Protein AF-A0A2D9CH59-F1 (afdb_monomer)

Solvent-accessible surface area (backbone atoms only — not comparable to full-atom values): 10470 Å² total; per-residue (Å²): 133,82,83,76,74,64,93,75,70,85,48,74,64,60,55,49,52,51,52,51,52,50,53,50,48,52,21,38,18,47,16,37,57,56,47,51,75,48,28,40,77,36,18,79,61,47,77,46,70,44,41,56,51,12,61,53,45,57,69,58,50,49,72,80,42,85,90,58,78,58,64,67,45,49,52,50,51,55,50,43,54,56,39,48,52,51,47,50,52,48,22,53,53,38,55,76,71,64,58,91,62,59,50,67,34,86,35,49,59,55,60,47,78,76,44,71,91,54,58,68,66,55,42,52,40,47,51,48,18,51,50,36,27,50,51,10,61,70,31,32,92,80,28,54,63,44,8,52,50,32,30,54,18,13,55,19,32,27,54,45,34,51,51,52,48,52,53,51,52,51,51,53,50,54,54,50,52,52,51,52,53,54,50,52,54,55,50,56,52,51,64,60,71,81,106

Structure (mmCIF, N/CA/C/O backbone):
data_AF-A0A2D9CH59-F1
#
_entry.id   AF-A0A2D9CH59-F1
#
loop_
_atom_site.group_PDB
_atom_site.id
_atom_site.type_symbol
_atom_site.label_atom_id
_atom_site.label_alt_id
_atom_site.label_comp_id
_atom_site.label_asym_id
_atom_site.label_entity_id
_atom_site.label_seq_id
_atom_site.pdbx_PDB_ins_code
_atom_site.Cartn_x
_atom_site.Cartn_y
_atom_site.Cartn_z
_atom_site.occupancy
_atom_site.B_iso_or_equiv
_atom_site.auth_seq_id
_atom_site.auth_comp_id
_atom_site.auth_asym_id
_atom_site.auth_atom_id
_atom_site.pdbx_PDB_model_num
ATOM 1 N N . MET A 1 1 ? 19.643 -27.732 43.940 1.00 51.47 1 MET A N 1
ATOM 2 C CA . MET A 1 1 ? 19.988 -27.313 42.566 1.00 51.47 1 MET A CA 1
ATOM 3 C C . MET A 1 1 ? 18.908 -26.343 42.125 1.00 51.47 1 MET A C 1
ATOM 5 O O . MET A 1 1 ? 17.747 -26.719 42.180 1.00 51.47 1 MET A O 1
ATOM 9 N N . ARG A 1 2 ? 19.253 -25.077 41.859 1.00 45.81 2 ARG A N 1
ATOM 10 C CA . ARG A 1 2 ? 18.290 -24.083 41.365 1.00 45.81 2 ARG A CA 1
ATOM 11 C C . ARG A 1 2 ? 18.038 -24.400 39.898 1.00 45.81 2 ARG A C 1
ATOM 13 O O . ARG A 1 2 ? 18.988 -24.415 39.124 1.00 45.81 2 ARG A O 1
ATOM 20 N N . GLU A 1 3 ? 16.792 -24.702 39.571 1.00 50.59 3 GLU A N 1
ATOM 21 C CA . GLU A 1 3 ? 16.311 -24.819 38.201 1.00 50.59 3 GLU A CA 1
ATOM 22 C C . GLU A 1 3 ? 16.567 -23.469 37.524 1.00 50.59 3 GLU A C 1
ATOM 24 O O . GLU A 1 3 ? 16.004 -22.439 37.896 1.00 50.59 3 GLU A O 1
ATOM 29 N N . GLN A 1 4 ? 17.554 -23.447 36.636 1.00 50.31 4 GLN A N 1
ATOM 30 C CA . GLN A 1 4 ? 17.915 -22.273 35.866 1.00 50.31 4 GLN A CA 1
ATOM 31 C C . GLN A 1 4 ? 16.838 -22.166 34.786 1.00 50.31 4 GLN A C 1
ATOM 33 O O . GLN A 1 4 ? 16.906 -22.859 33.777 1.00 50.31 4 GLN A O 1
ATOM 38 N N . SER A 1 5 ? 15.780 -21.396 35.052 1.00 56.88 5 SER A N 1
ATOM 39 C CA . SER A 1 5 ? 14.759 -21.097 34.052 1.00 56.88 5 SER A CA 1
ATOM 40 C C . SER A 1 5 ? 15.456 -20.398 32.893 1.00 56.88 5 SER A C 1
ATOM 42 O O . SER A 1 5 ? 15.928 -19.269 33.056 1.00 56.88 5 SER A O 1
ATOM 44 N N . ASP A 1 6 ? 15.581 -21.092 31.766 1.00 57.91 6 ASP A N 1
ATOM 45 C CA . ASP A 1 6 ? 16.173 -20.541 30.556 1.00 57.91 6 ASP A CA 1
ATOM 46 C C . ASP A 1 6 ? 15.453 -19.221 30.226 1.00 57.91 6 ASP A C 1
ATOM 48 O O . ASP A 1 6 ? 14.236 -19.224 30.022 1.00 57.91 6 ASP A O 1
ATOM 52 N N . PRO A 1 7 ? 16.150 -18.070 30.199 1.00 60.22 7 PRO A N 1
ATOM 53 C CA . PRO A 1 7 ? 15.517 -16.765 29.997 1.00 60.22 7 PRO A CA 1
ATOM 54 C C . PRO A 1 7 ? 14.948 -16.583 28.577 1.00 60.22 7 PRO A C 1
ATOM 56 O O . PRO A 1 7 ? 14.305 -15.574 28.304 1.00 60.22 7 PRO A O 1
ATOM 59 N N . ASN A 1 8 ? 15.153 -17.568 27.696 1.00 60.91 8 ASN A N 1
ATOM 60 C CA . ASN A 1 8 ? 14.624 -17.655 26.337 1.00 60.91 8 ASN A CA 1
ATOM 61 C C . ASN A 1 8 ? 13.642 -18.830 26.209 1.00 60.91 8 ASN A C 1
ATOM 63 O O . ASN A 1 8 ? 13.808 -19.691 25.343 1.00 60.91 8 ASN A O 1
ATOM 67 N N . GLY A 1 9 ? 12.642 -18.905 27.089 1.00 63.03 9 GLY A N 1
ATOM 68 C CA . GLY A 1 9 ? 11.548 -19.860 26.934 1.00 63.03 9 GLY A CA 1
ATOM 69 C C . GLY A 1 9 ? 10.850 -19.629 25.595 1.00 63.03 9 GLY A C 1
ATOM 70 O O . GLY A 1 9 ? 10.097 -18.673 25.451 1.00 63.03 9 GLY A O 1
ATOM 71 N N . TRP A 1 10 ? 11.130 -20.482 24.608 1.00 63.34 10 TRP A N 1
ATOM 72 C CA . TRP A 1 10 ? 10.478 -20.464 23.302 1.00 63.34 10 TRP A CA 1
ATOM 73 C C . TRP A 1 10 ? 8.962 -20.556 23.494 1.00 63.34 10 TRP A C 1
ATOM 75 O O . TRP A 1 10 ? 8.447 -21.610 23.872 1.00 63.34 10 TRP A O 1
ATOM 85 N N . THR A 1 11 ? 8.237 -19.469 23.223 1.00 81.25 11 THR A N 1
ATOM 86 C CA . THR A 1 11 ? 6.781 -19.521 23.104 1.00 81.25 11 THR A CA 1
ATOM 87 C C . THR A 1 11 ? 6.422 -19.504 21.613 1.00 81.25 11 THR A C 1
ATOM 89 O O . THR A 1 11 ? 6.682 -18.518 20.922 1.00 81.25 11 THR A O 1
ATOM 92 N N . PRO A 1 12 ? 5.800 -20.570 21.069 1.00 83.69 12 PRO A N 1
ATOM 93 C CA . PRO A 1 12 ? 5.440 -20.639 19.646 1.00 83.69 12 PRO A CA 1
ATOM 94 C C . PRO A 1 12 ? 4.586 -19.457 19.151 1.00 83.69 12 PRO A C 1
ATOM 96 O O . PRO A 1 12 ? 4.548 -19.159 17.959 1.00 83.69 12 PRO A O 1
ATOM 99 N N . ILE A 1 13 ? 3.893 -18.779 20.071 1.00 86.19 13 ILE A N 1
ATOM 100 C CA . ILE A 1 13 ? 3.050 -17.615 19.795 1.00 86.19 13 ILE A CA 1
ATOM 101 C C . ILE A 1 13 ? 3.899 -16.378 19.470 1.00 86.19 13 ILE A C 1
ATOM 103 O O . ILE A 1 13 ? 3.587 -15.674 18.509 1.00 86.19 13 ILE A O 1
ATOM 107 N N . GLU A 1 14 ? 4.966 -16.108 20.227 1.00 87.44 14 GLU A N 1
ATOM 108 C CA . GLU A 1 14 ? 5.838 -14.949 19.989 1.00 87.44 14 GLU A CA 1
ATOM 109 C C . GLU A 1 14 ? 6.583 -15.076 18.656 1.00 87.44 14 GLU A C 1
ATOM 111 O O . GLU A 1 14 ? 6.631 -14.122 17.874 1.00 87.44 14 GLU A O 1
ATOM 116 N N . ASP A 1 15 ? 7.080 -16.274 18.343 1.00 86.38 15 ASP A N 1
ATOM 117 C CA . ASP A 1 15 ? 7.751 -16.544 17.070 1.00 86.38 15 ASP A CA 1
ATOM 118 C C . ASP A 1 15 ? 6.800 -16.387 15.880 1.00 86.38 15 ASP A C 1
ATOM 120 O O . ASP A 1 15 ? 7.155 -15.759 14.876 1.00 86.38 15 ASP A O 1
ATOM 124 N N . ALA A 1 16 ? 5.560 -16.874 16.001 1.00 86.75 16 ALA A N 1
ATOM 125 C CA . ALA A 1 16 ? 4.537 -16.692 14.976 1.00 86.75 16 ALA A CA 1
ATOM 126 C C . ALA A 1 16 ? 4.206 -15.206 14.753 1.00 86.75 16 ALA A C 1
ATOM 128 O O . ALA A 1 16 ? 4.098 -14.757 13.609 1.00 86.75 16 ALA A O 1
ATOM 129 N N . GLN A 1 17 ? 4.096 -14.414 15.825 1.00 88.75 17 GLN A N 1
ATOM 130 C CA . GLN A 1 17 ? 3.867 -12.968 15.731 1.00 88.75 17 GLN A CA 1
ATOM 131 C C . GLN A 1 17 ? 5.043 -12.241 15.075 1.00 88.75 17 GLN A C 1
ATOM 133 O O . GLN A 1 17 ? 4.840 -11.340 14.252 1.00 88.75 17 GLN A O 1
ATOM 138 N N . LYS A 1 18 ? 6.275 -12.640 15.400 1.00 91.25 18 LYS A N 1
ATOM 139 C CA . LYS A 1 18 ? 7.487 -12.074 14.806 1.00 91.25 18 LYS A CA 1
ATOM 140 C C . LYS A 1 18 ? 7.576 -12.403 13.316 1.00 91.25 18 LYS A C 1
ATOM 142 O O . LYS A 1 18 ? 7.794 -11.496 12.513 1.00 91.25 18 LYS A O 1
ATOM 147 N N . ALA A 1 19 ? 7.329 -13.656 12.934 1.00 89.75 19 ALA A N 1
ATOM 148 C CA . ALA A 1 19 ? 7.288 -14.082 11.537 1.00 89.75 19 ALA A CA 1
ATOM 149 C C . ALA A 1 19 ? 6.198 -13.339 10.749 1.00 89.75 19 ALA A C 1
ATOM 151 O O . ALA A 1 19 ? 6.477 -12.787 9.685 1.00 89.75 19 ALA A O 1
ATOM 152 N N . ALA A 1 20 ? 4.983 -13.235 11.299 1.00 91.62 20 ALA A N 1
ATOM 153 C CA . ALA A 1 20 ? 3.896 -12.476 10.685 1.00 91.62 20 ALA A CA 1
ATOM 154 C C . ALA A 1 20 ? 4.263 -10.994 10.509 1.00 91.62 20 ALA A C 1
ATOM 156 O O . ALA A 1 20 ? 4.034 -10.422 9.446 1.00 91.62 20 ALA A O 1
ATOM 157 N N . SER A 1 21 ? 4.898 -10.381 11.510 1.00 93.19 21 SER A N 1
ATOM 158 C CA . SER A 1 21 ? 5.343 -8.984 11.437 1.00 93.19 21 SER A CA 1
ATOM 159 C C . SER A 1 21 ? 6.385 -8.766 10.336 1.00 93.19 21 SER A C 1
ATOM 161 O O . SER A 1 21 ? 6.307 -7.778 9.606 1.00 93.19 21 SER A O 1
ATOM 163 N N . ILE A 1 22 ? 7.330 -9.700 10.175 1.00 94.38 22 ILE A N 1
ATOM 164 C CA . ILE A 1 22 ? 8.335 -9.658 9.103 1.00 94.38 22 ILE A CA 1
ATOM 165 C C . ILE A 1 22 ? 7.672 -9.826 7.732 1.00 94.38 22 ILE A C 1
ATOM 167 O O . ILE A 1 22 ? 7.978 -9.066 6.815 1.00 94.38 22 ILE A O 1
ATOM 171 N N . LEU A 1 23 ? 6.739 -10.771 7.589 1.00 94.75 23 LEU A N 1
ATOM 172 C CA . LEU A 1 23 ? 6.009 -10.986 6.337 1.00 94.75 23 LEU A CA 1
ATOM 173 C C . LEU A 1 23 ? 5.182 -9.762 5.940 1.00 94.75 23 LEU A C 1
ATOM 175 O O . LEU A 1 23 ? 5.212 -9.353 4.781 1.00 94.75 23 LEU A O 1
ATOM 179 N N . VAL A 1 24 ? 4.487 -9.136 6.894 1.00 95.44 24 VAL A N 1
ATOM 180 C CA . VAL A 1 24 ? 3.726 -7.904 6.644 1.00 95.44 24 VAL A CA 1
ATOM 181 C C . VAL A 1 24 ? 4.654 -6.763 6.255 1.00 95.44 24 VAL A C 1
ATOM 183 O O . VAL A 1 24 ? 4.336 -6.017 5.330 1.00 95.44 24 VAL A O 1
ATOM 186 N N . LEU A 1 25 ? 5.813 -6.640 6.906 1.00 95.62 25 LEU A N 1
ATOM 187 C CA . LEU A 1 25 ? 6.811 -5.643 6.535 1.00 95.62 25 LEU A CA 1
ATOM 188 C C . LEU A 1 25 ? 7.315 -5.872 5.104 1.00 95.62 25 LEU A C 1
ATOM 190 O O . LEU A 1 25 ? 7.328 -4.930 4.316 1.00 95.62 25 LEU A O 1
ATOM 194 N N . ALA A 1 26 ? 7.681 -7.105 4.751 1.00 96.19 26 ALA A N 1
ATOM 195 C CA . ALA A 1 26 ? 8.137 -7.457 3.408 1.00 96.19 26 ALA A CA 1
ATOM 196 C C . ALA A 1 26 ? 7.054 -7.183 2.351 1.00 96.19 26 ALA A C 1
ATOM 198 O O . ALA A 1 26 ? 7.327 -6.550 1.330 1.00 96.19 26 ALA A O 1
ATOM 199 N N . ALA A 1 27 ? 5.807 -7.569 2.628 1.00 97.12 27 ALA A N 1
ATOM 200 C CA . ALA A 1 27 ? 4.677 -7.268 1.758 1.00 97.12 27 ALA A CA 1
ATOM 201 C C . ALA A 1 27 ? 4.468 -5.749 1.614 1.00 97.12 27 ALA A C 1
ATOM 203 O O . ALA A 1 27 ? 4.252 -5.245 0.515 1.00 97.12 27 ALA A O 1
ATOM 204 N N . GLN A 1 28 ? 4.606 -4.983 2.696 1.00 96.25 28 GLN A N 1
ATOM 205 C CA . GLN A 1 28 ? 4.487 -3.527 2.648 1.00 96.25 28 GLN A CA 1
ATOM 206 C C . GLN A 1 28 ? 5.604 -2.876 1.824 1.00 96.25 28 GLN A C 1
ATOM 208 O O . GLN A 1 28 ? 5.336 -1.931 1.083 1.00 96.25 28 GLN A O 1
ATOM 213 N N . VAL A 1 29 ? 6.832 -3.392 1.912 1.00 97.38 29 VAL A N 1
ATOM 214 C CA . VAL A 1 29 ? 7.968 -2.959 1.086 1.00 97.38 29 VAL A CA 1
ATOM 215 C C . VAL A 1 29 ? 7.670 -3.178 -0.397 1.00 97.38 29 VAL A C 1
ATOM 217 O O . VAL A 1 29 ? 7.833 -2.252 -1.188 1.00 97.38 29 VAL A O 1
ATOM 220 N N . MET A 1 30 ? 7.163 -4.355 -0.767 1.00 97.75 30 MET A N 1
ATOM 221 C CA . MET A 1 30 ? 6.835 -4.675 -2.161 1.00 97.75 30 MET A CA 1
ATOM 222 C C . MET A 1 30 ? 5.600 -3.924 -2.677 1.00 97.75 30 MET A C 1
ATOM 224 O O . MET A 1 30 ? 5.532 -3.584 -3.857 1.00 97.75 30 MET A O 1
ATOM 228 N N . ALA A 1 31 ? 4.620 -3.644 -1.817 1.00 97.12 31 ALA A N 1
ATOM 229 C CA . ALA A 1 31 ? 3.394 -2.944 -2.192 1.00 97.12 31 ALA A CA 1
ATOM 230 C C . ALA A 1 31 ? 3.598 -1.428 -2.354 1.00 97.12 31 ALA A C 1
ATOM 232 O O . ALA A 1 31 ? 3.001 -0.815 -3.244 1.00 97.12 31 ALA A O 1
ATOM 233 N N . ALA A 1 32 ? 4.440 -0.815 -1.512 1.00 96.00 32 ALA A N 1
ATOM 234 C CA . ALA A 1 32 ? 4.558 0.639 -1.404 1.00 96.00 32 ALA A CA 1
ATOM 235 C C . ALA A 1 32 ? 4.833 1.357 -2.741 1.00 96.00 32 ALA A C 1
ATOM 237 O O . ALA A 1 32 ? 4.186 2.377 -2.990 1.00 96.00 32 ALA A O 1
ATOM 238 N N . PRO A 1 33 ? 5.708 0.861 -3.640 1.00 96.69 33 PRO A N 1
ATOM 239 C CA . PRO A 1 33 ? 5.939 1.499 -4.934 1.00 96.69 33 PRO A CA 1
ATOM 240 C C . PRO A 1 33 ? 4.682 1.611 -5.792 1.00 96.69 33 PRO A C 1
ATOM 242 O O . PRO A 1 33 ? 4.430 2.654 -6.393 1.00 96.69 33 PRO A O 1
ATOM 245 N N . VAL A 1 34 ? 3.853 0.569 -5.803 1.00 97.12 34 VAL A N 1
ATOM 246 C CA . VAL A 1 34 ? 2.641 0.524 -6.623 1.00 97.12 34 VAL A CA 1
ATOM 247 C C . VAL A 1 34 ? 1.509 1.352 -6.008 1.00 97.12 34 VAL A C 1
ATOM 249 O O . VAL A 1 34 ? 0.746 1.997 -6.732 1.00 97.12 34 VAL A O 1
ATOM 252 N N . GLU A 1 35 ? 1.432 1.435 -4.677 1.00 96.00 35 GLU A N 1
ATOM 253 C CA . GLU A 1 35 ? 0.427 2.257 -3.989 1.00 96.00 35 GLU A CA 1
ATOM 254 C C . GLU A 1 35 ? 0.464 3.724 -4.422 1.00 96.00 35 GLU A C 1
ATOM 256 O O . GLU A 1 35 ? -0.586 4.347 -4.586 1.00 96.00 35 GLU A O 1
ATOM 261 N N . VAL A 1 36 ? 1.656 4.277 -4.663 1.00 95.25 36 VAL A N 1
ATOM 262 C CA . VAL A 1 36 ? 1.836 5.678 -5.082 1.00 95.25 36 VAL A CA 1
ATOM 263 C C . VAL A 1 36 ? 1.187 5.951 -6.448 1.00 95.25 36 VAL A C 1
ATOM 265 O O . VAL A 1 36 ? 0.687 7.054 -6.702 1.00 95.25 36 VAL A O 1
ATOM 268 N N . PHE A 1 37 ? 1.143 4.947 -7.327 1.00 96.25 37 PHE A N 1
ATOM 269 C CA . PHE A 1 37 ? 0.465 5.045 -8.620 1.00 96.25 37 PHE A CA 1
ATOM 270 C C . PHE A 1 37 ? -1.051 4.929 -8.486 1.00 96.25 37 PHE A C 1
ATOM 272 O O . PHE A 1 37 ? -1.781 5.673 -9.147 1.00 96.25 37 PHE A O 1
ATOM 279 N N . LEU A 1 38 ? -1.520 4.032 -7.619 1.00 95.88 38 LEU A N 1
ATOM 280 C CA . LEU A 1 38 ? -2.940 3.721 -7.465 1.00 95.88 38 LEU A CA 1
ATOM 281 C C . LEU A 1 38 ? -3.697 4.730 -6.602 1.00 95.88 38 LEU A C 1
ATOM 283 O O . LEU A 1 38 ? -4.885 4.963 -6.831 1.00 95.88 38 LEU A O 1
ATOM 287 N N . ARG A 1 39 ? -3.028 5.356 -5.631 1.00 95.31 39 ARG A N 1
ATOM 288 C CA . ARG A 1 39 ? -3.668 6.186 -4.604 1.00 95.31 39 ARG A CA 1
ATOM 289 C C . ARG A 1 39 ? -3.194 7.644 -4.647 1.00 95.31 39 ARG A C 1
ATOM 291 O O . ARG A 1 39 ? -2.308 8.034 -5.414 1.00 95.31 39 ARG A O 1
ATOM 298 N N . THR A 1 40 ? -3.891 8.495 -3.904 1.00 93.50 40 THR A N 1
ATOM 299 C CA . THR A 1 40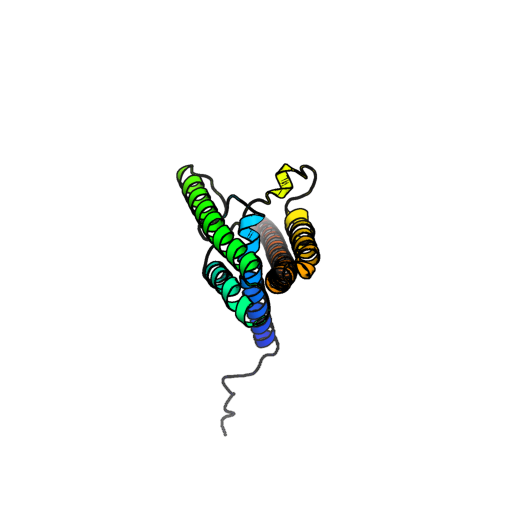 ? -3.640 9.946 -3.746 1.00 93.50 40 THR A CA 1
ATOM 300 C C . THR A 1 40 ? -3.920 10.366 -2.311 1.00 93.50 40 THR A C 1
ATOM 302 O O . THR A 1 40 ? -4.454 9.566 -1.553 1.00 93.50 40 THR A O 1
ATOM 305 N N . ARG A 1 41 ? -3.617 11.608 -1.921 1.00 91.69 41 ARG A N 1
ATOM 306 C CA . ARG A 1 41 ? -3.993 12.145 -0.596 1.00 91.69 41 ARG A CA 1
ATOM 307 C C . ARG A 1 41 ? -3.480 11.312 0.586 1.00 91.69 41 ARG A C 1
ATOM 309 O O . ARG A 1 41 ? -4.229 10.947 1.492 1.00 91.69 41 ARG A O 1
ATOM 316 N N . PHE A 1 42 ? -2.197 10.968 0.558 1.00 93.06 42 PHE A N 1
ATOM 317 C CA . PHE A 1 42 ? -1.566 10.183 1.618 1.00 93.06 42 PHE A CA 1
ATOM 318 C C . PHE A 1 42 ? -1.418 10.977 2.919 1.00 93.06 42 PHE A C 1
ATOM 320 O O . PHE A 1 42 ? -1.106 12.173 2.915 1.00 93.06 42 PHE A O 1
ATOM 327 N N . GLY A 1 43 ? -1.562 10.279 4.047 1.00 91.25 43 GLY A N 1
ATOM 328 C CA . GLY A 1 43 ? -1.279 10.840 5.362 1.00 91.25 43 GLY A CA 1
ATOM 329 C C . GLY A 1 43 ? 0.200 11.213 5.518 1.00 91.25 43 GLY A C 1
ATOM 330 O O . GLY A 1 43 ? 1.093 10.533 5.007 1.00 91.25 43 GLY A O 1
ATOM 331 N N . ARG A 1 44 ? 0.478 12.281 6.277 1.00 87.94 44 ARG A N 1
ATOM 332 C CA . ARG A 1 44 ? 1.832 12.842 6.463 1.00 87.94 44 ARG A CA 1
ATOM 333 C C . ARG A 1 44 ? 2.874 11.819 6.938 1.00 87.94 44 ARG A C 1
ATOM 335 O O . ARG A 1 44 ? 4.044 11.926 6.579 1.00 87.94 44 ARG A O 1
ATOM 342 N N . ARG A 1 45 ? 2.463 10.842 7.755 1.00 88.25 45 ARG A N 1
ATOM 343 C CA . ARG A 1 45 ? 3.332 9.807 8.346 1.00 88.25 45 ARG A CA 1
ATOM 344 C C . ARG A 1 45 ? 3.214 8.447 7.651 1.00 88.25 45 ARG A C 1
ATOM 346 O O . ARG A 1 45 ? 3.722 7.467 8.185 1.00 88.25 45 ARG A O 1
ATOM 353 N N . TYR A 1 46 ? 2.543 8.369 6.501 1.00 88.00 46 TYR A N 1
ATOM 354 C CA . TYR A 1 46 ? 2.360 7.101 5.795 1.00 88.00 46 TYR A CA 1
ATOM 355 C C . TYR A 1 46 ? 3.677 6.569 5.213 1.00 88.00 46 TYR A C 1
ATOM 357 O O . TYR A 1 46 ? 4.070 5.432 5.460 1.00 88.00 46 TYR A O 1
ATOM 365 N N . PHE A 1 47 ? 4.403 7.425 4.494 1.00 84.69 47 PHE A N 1
ATOM 366 C CA . PHE A 1 47 ? 5.695 7.086 3.906 1.00 84.69 47 PHE A CA 1
ATOM 367 C C . PHE A 1 47 ? 6.801 7.111 4.971 1.00 84.69 47 PHE A C 1
ATOM 369 O O . PHE A 1 47 ? 7.445 8.146 5.189 1.00 84.69 47 PHE A O 1
ATOM 376 N N . GLY A 1 48 ? 6.970 5.979 5.652 1.00 88.81 48 GLY A N 1
ATOM 377 C CA . GLY A 1 48 ? 8.072 5.702 6.574 1.00 88.81 48 GLY A CA 1
ATOM 378 C C . GLY A 1 48 ? 9.146 4.804 5.953 1.00 88.81 48 GLY A C 1
ATOM 379 O O . GLY A 1 48 ? 9.342 4.791 4.739 1.00 88.81 48 GLY A O 1
ATOM 380 N N . VAL A 1 49 ? 9.805 4.012 6.802 1.00 92.50 49 VAL A N 1
ATOM 381 C CA . VAL A 1 49 ? 10.846 3.045 6.408 1.00 92.50 49 VAL A CA 1
ATOM 382 C C . VAL A 1 49 ? 10.390 2.074 5.303 1.00 92.50 49 VAL A C 1
ATOM 384 O O . VAL A 1 49 ? 11.148 1.906 4.350 1.00 92.50 49 VAL A O 1
ATOM 387 N N . PRO A 1 50 ? 9.166 1.498 5.325 1.00 92.94 50 PRO A N 1
ATOM 388 C CA . PRO A 1 50 ? 8.745 0.561 4.279 1.00 92.94 50 PRO A CA 1
ATOM 389 C C . PRO A 1 50 ? 8.702 1.180 2.879 1.00 92.94 50 PRO A C 1
ATOM 391 O O . PRO A 1 50 ? 9.041 0.518 1.909 1.00 92.94 50 PRO A O 1
ATOM 394 N N . ALA A 1 51 ? 8.343 2.463 2.761 1.00 92.50 51 ALA A N 1
ATOM 395 C CA . ALA A 1 51 ? 8.309 3.147 1.469 1.00 92.50 51 ALA A CA 1
ATOM 396 C C . ALA A 1 51 ? 9.715 3.402 0.909 1.00 92.50 51 ALA A C 1
ATOM 398 O O . ALA A 1 51 ? 9.936 3.275 -0.294 1.00 92.50 51 ALA A O 1
ATOM 399 N N . PHE A 1 52 ? 10.670 3.726 1.784 1.00 95.12 52 PHE A N 1
ATOM 400 C CA . PHE A 1 52 ? 12.072 3.873 1.402 1.00 95.12 52 PHE A CA 1
ATOM 401 C C . PHE A 1 52 ? 12.682 2.533 0.975 1.00 95.12 52 PHE A C 1
ATOM 403 O O . PHE A 1 52 ? 13.308 2.445 -0.077 1.00 95.12 52 PHE A O 1
ATOM 410 N N . LEU A 1 53 ? 12.438 1.468 1.741 1.00 96.44 53 LEU A N 1
ATOM 411 C CA . LEU A 1 53 ? 12.853 0.120 1.356 1.00 96.44 53 LEU A CA 1
ATOM 412 C C . LEU A 1 53 ? 12.169 -0.327 0.058 1.00 96.44 53 LEU A C 1
ATOM 414 O O . LEU A 1 53 ? 12.817 -0.917 -0.797 1.00 96.44 53 LEU A O 1
ATOM 418 N N . GLY A 1 54 ? 10.891 0.009 -0.135 1.00 95.38 54 GLY A N 1
ATOM 419 C CA . GLY A 1 54 ? 10.162 -0.280 -1.370 1.00 95.38 54 GLY A CA 1
ATOM 420 C C . GLY A 1 54 ? 10.778 0.418 -2.576 1.00 95.38 54 GLY A C 1
ATOM 421 O O . GLY A 1 54 ? 10.954 -0.192 -3.625 1.00 95.38 54 GLY A O 1
ATOM 422 N N . PHE A 1 55 ? 11.208 1.668 -2.415 1.00 95.81 55 PHE A N 1
ATOM 423 C CA . PHE A 1 55 ? 11.952 2.387 -3.446 1.00 95.81 55 PHE A CA 1
ATOM 424 C C . PHE A 1 55 ? 13.266 1.689 -3.840 1.00 95.81 55 PHE A C 1
ATOM 426 O O . PHE A 1 55 ? 13.577 1.619 -5.029 1.00 95.81 55 PHE A O 1
ATOM 433 N N . LEU A 1 56 ? 14.008 1.148 -2.866 1.00 97.06 56 LEU A N 1
ATOM 434 C CA . LEU A 1 56 ? 15.240 0.386 -3.112 1.00 97.06 56 LEU A CA 1
ATOM 435 C C . LEU A 1 56 ? 14.976 -1.030 -3.644 1.00 97.06 56 LEU A C 1
ATOM 437 O O . LEU A 1 56 ? 15.819 -1.585 -4.345 1.00 97.06 56 LEU A O 1
ATOM 441 N N . SER A 1 57 ? 13.802 -1.601 -3.363 1.00 96.69 57 SER A N 1
ATOM 442 C CA . SER A 1 57 ? 13.438 -2.942 -3.832 1.00 96.69 57 SER A CA 1
ATOM 443 C C . SER A 1 57 ? 13.381 -3.038 -5.359 1.00 96.69 57 SER A C 1
ATOM 445 O O . SER A 1 57 ? 13.718 -4.081 -5.906 1.00 96.69 57 SER A O 1
ATOM 447 N N . VAL A 1 58 ? 13.018 -1.951 -6.054 1.00 96.25 58 VAL A N 1
ATOM 448 C CA . VAL A 1 58 ? 12.893 -1.923 -7.522 1.00 96.25 58 VAL A CA 1
ATOM 449 C C . VAL A 1 58 ? 14.238 -2.176 -8.224 1.00 96.25 58 VAL A C 1
ATOM 451 O O . VAL A 1 58 ? 14.312 -3.129 -8.997 1.00 96.25 58 VAL A O 1
ATOM 454 N N . PRO A 1 59 ? 15.319 -1.403 -7.977 1.00 96.00 59 PRO A N 1
ATOM 455 C CA . PRO A 1 59 ? 16.618 -1.694 -8.582 1.00 96.00 59 PRO A CA 1
ATOM 456 C C . PRO A 1 59 ? 17.222 -3.006 -8.070 1.00 96.00 59 PRO A C 1
ATOM 458 O O . PRO A 1 59 ? 17.878 -3.702 -8.837 1.00 96.00 59 PRO A O 1
ATOM 461 N N . MET A 1 60 ? 16.963 -3.400 -6.816 1.00 96.44 60 MET A N 1
ATOM 462 C CA . MET A 1 60 ? 17.382 -4.721 -6.331 1.00 96.44 60 MET A CA 1
ATOM 463 C C . MET A 1 60 ? 16.718 -5.863 -7.105 1.00 96.44 60 MET A C 1
ATOM 465 O O . MET A 1 60 ? 17.354 -6.890 -7.324 1.00 96.44 60 MET A O 1
ATOM 469 N N . TRP A 1 61 ? 15.472 -5.689 -7.557 1.00 96.81 61 TRP A N 1
ATOM 470 C CA . TRP A 1 61 ? 14.766 -6.706 -8.334 1.00 96.81 61 TRP A CA 1
ATOM 471 C C . TRP A 1 61 ? 15.437 -7.002 -9.679 1.00 96.81 61 TRP A C 1
ATOM 473 O O . TRP A 1 61 ? 15.367 -8.127 -10.166 1.00 96.81 61 TRP A O 1
ATOM 483 N N . MET A 1 62 ? 16.139 -6.019 -10.253 1.00 94.69 62 MET A N 1
ATOM 484 C CA . MET A 1 62 ? 16.886 -6.181 -11.507 1.00 94.69 62 MET A CA 1
ATOM 485 C C . MET A 1 62 ? 17.988 -7.243 -11.387 1.00 94.69 62 MET A C 1
ATOM 487 O O . MET A 1 62 ? 18.285 -7.931 -12.356 1.00 94.69 62 MET A O 1
ATOM 491 N N . LEU A 1 63 ? 18.546 -7.444 -10.186 1.00 96.19 63 LEU A N 1
ATOM 492 C CA . LEU A 1 63 ? 19.608 -8.429 -9.946 1.00 96.19 63 LEU A CA 1
ATOM 493 C C . LEU A 1 63 ? 19.146 -9.880 -10.147 1.00 96.19 63 LEU A C 1
ATOM 495 O O . LEU A 1 63 ? 19.979 -10.749 -10.387 1.00 96.19 63 LEU A O 1
ATOM 499 N N . PHE A 1 64 ? 17.840 -10.150 -10.066 1.00 96.38 64 PHE A N 1
ATOM 500 C CA . PHE A 1 64 ? 17.289 -11.487 -10.303 1.00 96.38 64 PHE A CA 1
ATOM 501 C C . PHE A 1 64 ? 17.153 -11.836 -11.794 1.00 96.38 64 PHE A C 1
ATOM 503 O O . PHE A 1 64 ? 16.821 -12.975 -12.109 1.00 96.38 64 PHE A O 1
ATOM 510 N N . TRP A 1 65 ? 17.413 -10.886 -12.701 1.00 96.25 65 TRP A N 1
ATOM 511 C CA . TRP A 1 65 ? 17.187 -11.036 -14.142 1.00 96.25 65 TRP A CA 1
ATOM 512 C C . TRP A 1 65 ? 18.377 -10.523 -14.973 1.00 96.25 65 TRP A C 1
ATOM 514 O O . TRP A 1 65 ? 18.224 -9.566 -15.725 1.00 96.25 65 TRP A O 1
ATOM 524 N N . PRO A 1 66 ? 19.575 -11.122 -14.853 1.00 95.00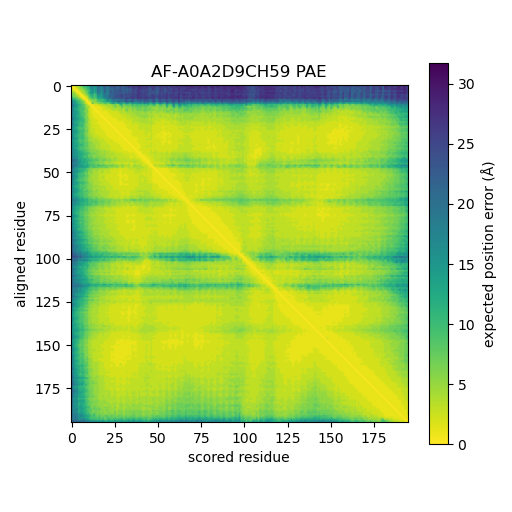 66 PRO A N 1
ATOM 525 C CA . PRO A 1 66 ? 20.801 -10.578 -15.448 1.00 95.00 66 PRO A CA 1
ATOM 526 C C . PRO A 1 66 ? 20.801 -10.509 -16.986 1.00 95.00 66 PRO A C 1
ATOM 528 O O . PRO A 1 66 ? 21.570 -9.735 -17.547 1.00 95.00 66 PRO A O 1
ATOM 531 N N . GLU A 1 67 ? 19.970 -11.309 -17.659 1.00 95.88 67 GLU A N 1
ATOM 532 C CA . GLU A 1 67 ? 19.958 -11.458 -19.125 1.00 95.88 67 GLU A CA 1
ATOM 533 C C . GLU A 1 67 ? 18.864 -10.628 -19.827 1.00 95.88 67 GLU A C 1
ATOM 535 O O . GLU A 1 67 ? 18.796 -10.612 -21.054 1.00 95.88 67 GLU A O 1
ATOM 540 N N . GLU A 1 68 ? 18.012 -9.935 -19.069 1.00 95.75 68 GLU A N 1
ATOM 541 C CA . GLU A 1 68 ? 16.836 -9.219 -19.584 1.00 95.75 68 GLU A CA 1
ATOM 542 C C . GLU A 1 68 ? 17.093 -7.719 -19.799 1.00 95.75 68 GLU A C 1
ATOM 544 O O . GLU A 1 68 ? 17.978 -7.117 -19.188 1.00 95.75 68 GLU A O 1
ATOM 549 N N . ASP A 1 69 ? 16.269 -7.073 -20.632 1.00 94.69 69 ASP A N 1
ATOM 550 C CA . ASP A 1 69 ? 16.315 -5.615 -20.787 1.00 94.69 69 ASP A CA 1
ATOM 551 C C . ASP A 1 69 ? 15.757 -4.907 -19.537 1.00 94.69 69 ASP A C 1
ATOM 553 O O . ASP A 1 69 ? 14.583 -5.037 -19.167 1.00 94.69 69 ASP A O 1
ATOM 557 N N . PHE A 1 70 ? 16.610 -4.105 -18.895 1.00 95.25 70 PHE A N 1
ATOM 558 C CA . PHE A 1 70 ? 16.278 -3.326 -17.702 1.00 95.25 70 PHE A CA 1
ATOM 559 C C . PHE A 1 70 ? 15.567 -2.005 -18.013 1.00 95.25 70 PHE A C 1
ATOM 561 O O . PHE A 1 70 ? 15.069 -1.346 -17.095 1.00 95.25 70 PHE A O 1
ATOM 568 N N . THR A 1 71 ? 15.492 -1.602 -19.284 1.00 96.75 71 THR A N 1
ATOM 569 C CA . THR A 1 71 ? 14.911 -0.317 -19.694 1.00 96.75 71 THR A CA 1
ATOM 570 C C . THR A 1 71 ? 13.492 -0.105 -19.140 1.00 96.75 71 THR A C 1
ATOM 572 O O . THR A 1 71 ? 13.256 0.930 -18.507 1.00 96.75 71 THR A O 1
ATOM 575 N N . PRO A 1 72 ? 12.546 -1.062 -19.252 1.00 97.12 72 PRO A N 1
ATOM 576 C CA . PRO A 1 72 ? 11.178 -0.869 -18.758 1.00 97.12 72 PRO A CA 1
ATOM 577 C C . PRO A 1 72 ? 11.084 -0.702 -17.236 1.00 97.12 72 PRO A C 1
ATOM 579 O O . PRO A 1 72 ? 10.364 0.173 -16.746 1.00 97.12 72 PRO A O 1
ATOM 582 N N . ILE A 1 73 ? 11.826 -1.508 -16.470 1.00 96.50 73 ILE A N 1
ATOM 583 C CA . ILE A 1 73 ? 11.826 -1.428 -15.002 1.00 96.50 73 ILE A CA 1
ATOM 584 C C . ILE A 1 73 ? 12.558 -0.173 -14.504 1.00 96.50 73 ILE A C 1
ATOM 586 O O . ILE A 1 73 ? 12.145 0.432 -13.513 1.00 96.50 73 ILE A O 1
ATOM 590 N N . PHE A 1 74 ? 13.577 0.296 -15.229 1.00 96.50 74 PHE A N 1
ATOM 591 C CA . PHE A 1 74 ? 14.229 1.573 -14.952 1.00 96.50 74 PHE A CA 1
ATOM 592 C C . PHE A 1 74 ? 13.292 2.762 -15.203 1.00 96.50 74 PHE A C 1
ATOM 594 O O . PHE A 1 74 ? 13.183 3.647 -14.353 1.00 96.50 74 PHE A O 1
ATOM 601 N N . ILE A 1 75 ? 12.540 2.763 -16.312 1.00 97.56 75 ILE A N 1
ATOM 602 C CA . ILE A 1 75 ? 11.503 3.778 -16.576 1.00 97.56 75 ILE A CA 1
ATOM 603 C C . ILE A 1 75 ? 10.458 3.775 -15.455 1.00 97.56 75 ILE A C 1
ATOM 605 O O . ILE A 1 75 ? 10.106 4.838 -14.937 1.00 97.56 75 ILE A O 1
ATOM 609 N N . PHE A 1 76 ? 9.995 2.594 -15.034 1.00 97.38 76 PHE A N 1
ATOM 610 C CA . PHE A 1 76 ? 9.083 2.463 -13.897 1.00 97.38 76 PHE A CA 1
ATOM 611 C C . PHE A 1 76 ? 9.668 3.078 -12.615 1.00 97.38 76 PHE A C 1
ATOM 613 O O . PHE A 1 76 ? 8.971 3.807 -11.907 1.00 97.38 76 PHE A O 1
ATOM 620 N N . TRP A 1 77 ? 10.954 2.853 -12.340 1.00 97.00 77 TRP A N 1
ATOM 621 C CA . TRP A 1 77 ? 11.642 3.422 -11.183 1.00 97.00 77 TRP A CA 1
ATOM 622 C C . TRP A 1 77 ? 11.749 4.954 -11.240 1.00 97.00 77 TRP A C 1
ATOM 624 O O . TRP A 1 77 ? 11.481 5.633 -10.248 1.00 97.00 77 TRP A O 1
ATOM 634 N N . VAL A 1 78 ? 12.052 5.529 -12.406 1.00 97.25 78 VAL A N 1
ATOM 635 C CA . VAL A 1 78 ? 12.058 6.991 -12.591 1.00 97.25 78 VAL A CA 1
ATOM 636 C C . VAL A 1 78 ? 10.654 7.572 -12.394 1.00 97.25 78 VAL A C 1
ATOM 638 O O . VAL A 1 78 ? 10.483 8.565 -11.682 1.00 97.25 78 VAL A O 1
ATOM 641 N N . LEU A 1 79 ? 9.623 6.931 -12.955 1.00 97.31 79 LEU A N 1
ATOM 642 C CA . LEU A 1 79 ? 8.231 7.331 -12.734 1.00 97.31 79 LEU A CA 1
ATOM 643 C C . LEU A 1 79 ? 7.848 7.248 -11.253 1.00 97.31 79 LEU A C 1
ATOM 645 O O . LEU A 1 79 ? 7.154 8.133 -10.751 1.00 97.31 79 LEU A O 1
ATOM 649 N N . LEU A 1 80 ? 8.334 6.237 -10.532 1.00 96.31 80 LEU A N 1
ATOM 650 C CA . LEU A 1 80 ? 8.117 6.106 -9.096 1.00 96.31 80 LEU A CA 1
ATOM 651 C C . LEU A 1 80 ? 8.676 7.314 -8.330 1.00 96.31 80 LEU A C 1
ATOM 653 O O . LEU A 1 80 ? 7.995 7.815 -7.435 1.00 96.31 80 LEU A O 1
ATOM 657 N N . ILE A 1 81 ? 9.858 7.825 -8.691 1.00 96.06 81 ILE A N 1
ATOM 658 C CA . ILE A 1 81 ? 10.442 9.029 -8.069 1.00 96.06 81 ILE A CA 1
ATOM 659 C C . ILE A 1 81 ? 9.511 10.231 -8.250 1.00 96.06 81 ILE A C 1
ATOM 661 O O . ILE A 1 81 ? 9.152 10.897 -7.275 1.00 96.06 81 ILE A O 1
ATOM 665 N N . VAL A 1 82 ? 9.073 10.480 -9.487 1.00 96.81 82 VAL A N 1
ATOM 666 C CA . VAL A 1 82 ? 8.161 11.590 -9.814 1.00 96.81 82 VAL A CA 1
ATOM 667 C C . VAL A 1 82 ? 6.862 11.472 -9.017 1.00 96.81 82 VAL A C 1
ATOM 669 O O . VAL A 1 82 ? 6.369 12.443 -8.436 1.00 96.81 82 VAL A O 1
ATOM 672 N N . MET A 1 83 ? 6.317 10.262 -8.946 1.00 96.00 83 MET A N 1
ATOM 673 C CA . MET A 1 83 ? 5.057 9.992 -8.269 1.00 96.00 83 MET A CA 1
ATOM 674 C C . MET A 1 83 ? 5.174 10.116 -6.748 1.00 96.00 83 MET A C 1
ATOM 676 O O . MET A 1 83 ? 4.264 10.654 -6.114 1.00 96.00 83 MET A O 1
ATOM 680 N N . GLN A 1 84 ? 6.299 9.705 -6.159 1.00 94.31 84 GLN A N 1
ATOM 681 C CA . GLN A 1 84 ? 6.567 9.906 -4.736 1.00 94.31 84 GLN A CA 1
ATOM 682 C C . GLN A 1 84 ? 6.721 11.386 -4.393 1.00 94.31 84 GLN A C 1
ATOM 684 O O . GLN A 1 84 ? 6.139 11.845 -3.407 1.00 94.31 84 GLN A O 1
ATOM 689 N N . LEU A 1 85 ? 7.433 12.156 -5.220 1.00 94.31 85 LEU A N 1
ATOM 690 C CA . LEU A 1 85 ? 7.562 13.599 -5.029 1.00 94.31 85 LEU A CA 1
ATOM 691 C C . LEU A 1 85 ? 6.192 14.283 -5.085 1.00 94.31 85 LEU A C 1
ATOM 693 O O . LEU A 1 85 ? 5.845 15.055 -4.190 1.00 94.31 85 LEU A O 1
ATOM 697 N N . ARG A 1 86 ? 5.365 13.930 -6.077 1.00 95.19 86 ARG A N 1
ATOM 698 C CA . ARG A 1 86 ? 3.980 14.407 -6.167 1.00 95.19 86 ARG A CA 1
ATOM 699 C C . ARG A 1 86 ? 3.183 14.068 -4.904 1.00 95.19 86 ARG A C 1
ATOM 701 O O . ARG A 1 86 ? 2.504 14.942 -4.369 1.00 95.19 86 ARG A O 1
ATOM 708 N N . ALA A 1 87 ? 3.262 12.828 -4.421 1.00 93.38 87 ALA A N 1
ATOM 709 C CA . ALA A 1 87 ? 2.545 12.395 -3.221 1.00 93.38 87 ALA A CA 1
ATOM 710 C C . ALA A 1 87 ? 2.998 13.161 -1.964 1.00 93.38 87 ALA A C 1
ATOM 712 O O . ALA A 1 87 ? 2.172 13.505 -1.116 1.00 93.38 87 ALA A O 1
ATOM 713 N N . ARG A 1 88 ? 4.294 13.482 -1.856 1.00 91.44 88 ARG A N 1
ATOM 714 C CA . ARG A 1 88 ? 4.837 14.322 -0.778 1.00 91.44 88 ARG A CA 1
ATOM 715 C C . ARG A 1 88 ? 4.309 15.752 -0.841 1.00 91.44 88 ARG A C 1
ATOM 717 O O . ARG A 1 88 ? 3.857 16.257 0.185 1.00 91.44 88 ARG A O 1
ATOM 724 N N . ILE A 1 89 ? 4.315 16.374 -2.020 1.00 93.25 89 ILE A N 1
ATOM 725 C CA . ILE A 1 89 ? 3.788 17.733 -2.216 1.00 93.25 89 ILE A CA 1
ATOM 726 C C . ILE A 1 89 ? 2.294 17.781 -1.875 1.00 93.25 89 ILE A C 1
ATOM 728 O O . ILE A 1 89 ? 1.866 18.669 -1.143 1.00 93.25 89 ILE A O 1
ATOM 732 N N . GLU A 1 90 ? 1.508 16.803 -2.340 1.00 92.12 90 GLU A N 1
ATOM 733 C CA . GLU A 1 90 ? 0.075 16.712 -2.029 1.00 92.12 90 GLU A CA 1
ATOM 734 C C . GLU A 1 90 ? -0.163 16.597 -0.516 1.00 92.12 90 GLU A C 1
ATOM 736 O O . GLU A 1 90 ? -0.995 17.318 0.031 1.00 92.12 90 GLU A O 1
ATOM 741 N N . SER A 1 91 ? 0.613 15.758 0.178 1.00 90.31 91 SER A N 1
ATOM 742 C CA . SER A 1 91 ? 0.502 15.588 1.631 1.00 90.31 91 SER A CA 1
ATOM 743 C C . SER A 1 91 ? 0.823 16.878 2.400 1.00 90.31 91 SER A C 1
ATOM 745 O O . SER A 1 91 ? 0.105 17.238 3.333 1.00 90.31 91 SER A O 1
ATOM 747 N N . ILE A 1 92 ? 1.860 17.619 1.990 1.00 91.19 92 ILE A N 1
ATOM 748 C CA . ILE A 1 92 ? 2.211 18.917 2.593 1.00 91.19 92 ILE A CA 1
ATOM 749 C C . ILE A 1 92 ? 1.112 19.951 2.324 1.00 91.19 92 ILE A C 1
ATOM 751 O O . ILE A 1 92 ? 0.694 20.653 3.244 1.00 91.19 92 ILE A O 1
ATOM 755 N N . ALA A 1 93 ? 0.611 20.018 1.089 1.00 91.94 93 ALA A N 1
ATOM 756 C CA . ALA A 1 93 ? -0.441 20.952 0.705 1.00 91.94 93 ALA A CA 1
ATOM 757 C C . ALA A 1 93 ? -1.752 20.701 1.468 1.00 91.94 93 ALA A C 1
ATOM 759 O O . ALA A 1 93 ? -2.410 21.656 1.867 1.00 91.94 93 ALA A O 1
ATOM 760 N N . MET A 1 94 ? -2.118 19.440 1.712 1.00 91.00 94 MET A N 1
ATOM 761 C CA . MET A 1 94 ? -3.287 19.087 2.528 1.00 91.00 94 MET A CA 1
ATOM 762 C C . MET A 1 94 ? -3.137 19.549 3.980 1.00 91.00 94 MET A C 1
ATOM 764 O O . MET A 1 94 ? -4.054 20.147 4.537 1.00 91.00 94 MET A O 1
ATOM 768 N N . VAL A 1 95 ? -1.961 19.335 4.579 1.00 89.25 95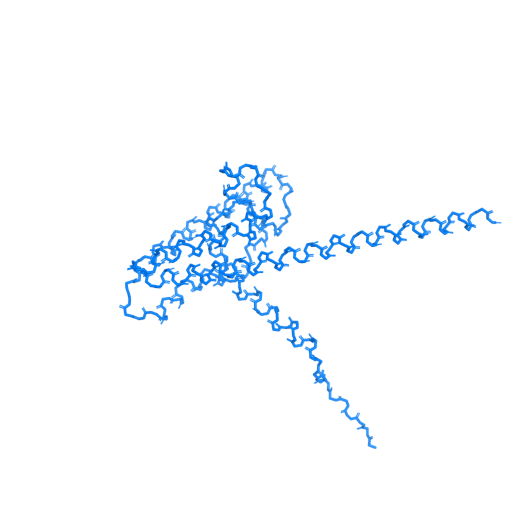 VAL A N 1
ATOM 769 C CA . VAL A 1 95 ? -1.674 19.800 5.946 1.00 89.25 95 VAL A CA 1
ATOM 770 C C . VAL A 1 95 ? -1.732 21.325 6.024 1.00 89.25 95 VAL A C 1
ATOM 772 O O . VAL A 1 95 ? -2.308 21.860 6.966 1.00 89.25 95 VAL A O 1
ATOM 775 N N . ALA A 1 96 ? -1.199 22.026 5.021 1.00 90.44 96 ALA A N 1
ATOM 776 C CA . AL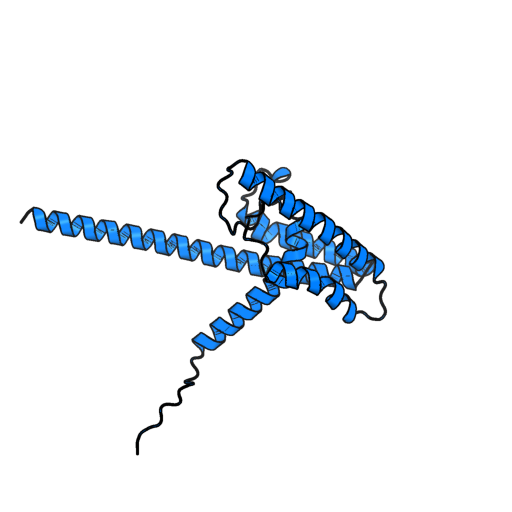A A 1 96 ? -1.262 23.484 4.948 1.00 90.44 96 ALA A CA 1
ATOM 777 C C . ALA A 1 96 ? -2.701 24.021 4.817 1.00 90.44 96 ALA A C 1
ATOM 779 O O . ALA A 1 96 ? -2.980 25.125 5.273 1.00 90.44 96 ALA A O 1
ATOM 780 N N . ARG A 1 97 ? -3.621 23.242 4.230 1.00 92.06 97 ARG A N 1
ATOM 781 C CA . ARG A 1 97 ? -5.055 23.577 4.125 1.00 92.06 97 ARG A CA 1
ATOM 782 C C . ARG A 1 97 ? -5.864 23.240 5.379 1.00 92.06 97 ARG A C 1
ATOM 784 O O . ARG A 1 97 ? -7.036 23.587 5.436 1.00 92.06 97 ARG A O 1
ATOM 791 N N . GLY A 1 98 ? -5.263 22.574 6.366 1.00 89.06 98 GLY A N 1
ATOM 792 C CA . GLY A 1 98 ? -5.960 22.142 7.577 1.00 89.06 98 GLY A CA 1
ATOM 793 C C . GLY A 1 98 ? -6.826 20.890 7.397 1.00 89.06 98 GLY A C 1
ATOM 794 O O . GLY A 1 98 ? -7.673 20.623 8.246 1.00 89.06 98 GLY A O 1
ATOM 795 N N . ASP A 1 99 ? -6.623 20.103 6.333 1.00 87.81 99 ASP A N 1
ATOM 796 C CA . ASP A 1 99 ? -7.361 18.851 6.138 1.00 87.81 99 ASP A CA 1
ATOM 797 C C . ASP A 1 99 ? -6.983 17.838 7.237 1.00 87.81 99 ASP A C 1
ATOM 799 O O . ASP A 1 99 ? -5.863 17.315 7.281 1.00 87.81 99 ASP A O 1
ATOM 803 N N . LEU A 1 100 ? -7.933 17.532 8.128 1.00 76.56 100 LEU A N 1
ATOM 804 C CA . LEU A 1 100 ? -7.771 16.555 9.208 1.00 76.56 100 LEU A CA 1
ATOM 805 C C . LEU A 1 100 ? -7.901 15.124 8.671 1.00 76.56 100 LEU A C 1
ATOM 807 O O . LEU A 1 100 ? -8.900 14.439 8.874 1.00 76.56 100 LEU A O 1
ATOM 811 N N . VAL A 1 101 ? -6.868 14.656 7.974 1.00 82.50 101 VAL A N 1
ATOM 812 C CA . VAL A 1 101 ? -6.745 13.250 7.571 1.00 82.50 101 VAL A CA 1
ATOM 813 C C . VAL A 1 101 ? -5.881 12.500 8.579 1.00 82.50 101 VAL A C 1
ATOM 815 O O . VAL A 1 101 ? -4.864 13.006 9.059 1.00 82.50 101 VAL A O 1
ATOM 818 N N . HIS A 1 102 ? -6.271 11.263 8.900 1.00 85.44 102 HIS A N 1
ATOM 819 C CA . HIS A 1 102 ? -5.510 10.407 9.805 1.00 85.44 102 HIS A CA 1
ATOM 820 C C . HIS A 1 102 ? -4.038 10.325 9.365 1.00 85.44 102 HIS A C 1
ATOM 822 O O . HIS A 1 102 ? -3.730 10.070 8.201 1.00 85.44 102 HIS A O 1
ATOM 828 N N . THR A 1 103 ? -3.103 10.527 10.297 1.00 86.12 103 THR A N 1
ATOM 829 C CA . THR A 1 103 ? -1.673 10.691 9.960 1.00 86.12 103 THR A CA 1
ATOM 830 C C . THR A 1 103 ? -1.069 9.497 9.214 1.00 86.12 103 THR A C 1
ATOM 832 O O . THR A 1 103 ? -0.130 9.682 8.438 1.00 86.12 103 THR A O 1
ATOM 835 N N . ARG A 1 104 ? -1.619 8.294 9.423 1.00 87.00 104 ARG A N 1
ATOM 836 C CA . ARG A 1 104 ? -1.243 7.034 8.760 1.00 87.00 104 ARG A CA 1
ATOM 837 C C . ARG A 1 104 ? -2.225 6.594 7.666 1.00 87.00 104 ARG A C 1
ATOM 839 O O . ARG A 1 104 ? -2.247 5.423 7.308 1.00 87.00 104 ARG A O 1
ATOM 846 N N . TYR A 1 105 ? -3.060 7.495 7.156 1.00 90.88 105 TYR A N 1
ATOM 847 C CA . TYR A 1 105 ? -3.984 7.164 6.074 1.00 90.88 105 TYR A CA 1
ATOM 848 C C . TYR A 1 105 ? -3.221 6.748 4.808 1.00 90.88 105 TYR A C 1
ATOM 850 O O . TYR A 1 105 ? -2.332 7.468 4.347 1.00 90.88 105 TYR A O 1
ATOM 858 N N . ASN A 1 106 ? -3.593 5.598 4.243 1.00 91.38 106 ASN A N 1
ATOM 859 C CA . ASN A 1 106 ? -2.927 4.957 3.104 1.00 91.38 106 ASN A CA 1
ATOM 860 C C . ASN A 1 106 ? -3.360 5.497 1.731 1.00 91.38 106 ASN A C 1
ATOM 862 O O . ASN A 1 106 ? -3.087 4.872 0.709 1.00 91.38 106 ASN A O 1
ATOM 866 N N . GLY A 1 107 ? -4.016 6.658 1.714 1.00 92.75 107 GLY A N 1
ATOM 867 C CA . GLY A 1 107 ? -4.420 7.371 0.509 1.00 92.75 107 GLY A CA 1
ATOM 868 C C . GLY A 1 107 ? -5.771 6.931 -0.054 1.00 92.75 107 GLY A C 1
ATOM 869 O O . GLY A 1 107 ? -6.253 5.830 0.192 1.00 92.75 107 GLY A O 1
ATOM 870 N N . TRP A 1 108 ? -6.387 7.814 -0.830 1.00 93.19 108 TRP A N 1
ATOM 871 C CA . TRP A 1 108 ? -7.646 7.597 -1.529 1.00 93.19 108 TRP A CA 1
ATOM 872 C C . TRP A 1 108 ? -7.405 6.906 -2.882 1.00 93.19 108 TRP A C 1
ATOM 874 O O . TRP A 1 108 ? -6.552 7.383 -3.647 1.00 93.19 108 TRP A O 1
ATOM 884 N N . PRO A 1 109 ? -8.144 5.832 -3.217 1.00 94.56 109 PRO A N 1
ATOM 885 C CA . PRO A 1 109 ? -7.957 5.084 -4.456 1.00 94.56 109 PRO A CA 1
ATOM 886 C C . PRO A 1 109 ? -8.364 5.943 -5.655 1.00 94.56 109 PRO A C 1
ATOM 888 O O . PRO A 1 109 ? -9.473 6.477 -5.720 1.00 94.56 109 PRO A O 1
ATOM 891 N N . ARG A 1 110 ? -7.486 6.081 -6.651 1.00 93.56 110 ARG A N 1
ATOM 892 C CA . ARG A 1 110 ? -7.793 6.859 -7.867 1.00 93.56 110 ARG A CA 1
ATOM 893 C C . ARG A 1 110 ? -8.929 6.234 -8.662 1.00 93.56 110 ARG A C 1
ATOM 895 O O . ARG A 1 110 ? -9.740 6.960 -9.235 1.00 93.56 110 ARG A O 1
ATOM 902 N N . LEU A 1 111 ? -9.016 4.904 -8.628 1.00 91.25 111 LEU A N 1
ATOM 903 C CA . LEU A 1 111 ? -10.075 4.125 -9.265 1.00 91.25 111 LEU A CA 1
ATOM 904 C C . LEU A 1 111 ? -11.470 4.476 -8.739 1.00 91.25 111 LEU A C 1
ATOM 906 O O . LEU A 1 111 ? -12.425 4.370 -9.502 1.00 91.25 111 LEU A O 1
ATOM 910 N N . ALA A 1 112 ? -11.610 4.986 -7.509 1.00 91.75 112 ALA A N 1
ATOM 911 C CA . ALA A 1 112 ? -12.912 5.426 -6.997 1.00 91.75 112 ALA A CA 1
ATOM 912 C C . ALA A 1 112 ? -13.511 6.601 -7.789 1.00 91.75 112 ALA A C 1
ATOM 914 O O . ALA A 1 112 ? -14.719 6.813 -7.746 1.00 91.75 112 ALA A O 1
ATOM 915 N N . ARG A 1 113 ? -12.702 7.356 -8.552 1.00 88.94 113 ARG A N 1
ATOM 916 C CA . ARG A 1 113 ? -13.234 8.389 -9.459 1.00 88.94 113 ARG A CA 1
ATOM 917 C C . ARG A 1 113 ? -13.986 7.790 -10.649 1.00 88.94 113 ARG A C 1
ATOM 919 O O . ARG A 1 113 ? -14.921 8.417 -11.140 1.00 88.94 113 ARG A O 1
ATOM 926 N N . ILE A 1 114 ? -13.569 6.603 -11.092 1.00 91.25 114 ILE A N 1
ATOM 927 C CA . ILE A 1 114 ? -14.151 5.876 -12.226 1.00 91.25 114 ILE A CA 1
ATOM 928 C C . ILE A 1 114 ? -15.284 4.968 -11.724 1.00 91.25 114 ILE A C 1
ATOM 930 O O . ILE A 1 114 ? -16.388 4.993 -12.258 1.00 91.25 114 ILE A O 1
ATOM 934 N N . LEU A 1 115 ? -15.044 4.223 -10.642 1.00 89.94 115 LEU A N 1
ATOM 935 C CA . LEU A 1 115 ? -15.973 3.255 -10.054 1.00 89.94 115 LEU A CA 1
ATOM 936 C C . LEU A 1 115 ? -16.735 3.850 -8.858 1.00 89.94 115 LEU A C 1
ATOM 938 O O . LEU A 1 115 ? -16.585 3.399 -7.724 1.00 89.94 115 LEU A O 1
ATOM 942 N N . LYS A 1 116 ? -17.571 4.865 -9.115 1.00 85.38 116 LYS A N 1
ATOM 943 C CA . LYS A 1 116 ? -18.250 5.662 -8.069 1.00 85.38 116 LYS A CA 1
ATOM 944 C C . LYS A 1 116 ? -19.156 4.862 -7.120 1.00 85.38 116 LYS A C 1
ATOM 946 O O . LYS A 1 116 ? -19.340 5.276 -5.983 1.00 85.38 116 LYS A O 1
ATOM 951 N N . ASN A 1 117 ? -19.689 3.720 -7.560 1.00 88.38 117 ASN A N 1
ATOM 952 C CA . ASN A 1 117 ? -20.614 2.898 -6.766 1.00 88.38 117 ASN A CA 1
ATOM 953 C C . ASN A 1 117 ? -19.922 1.807 -5.933 1.00 88.38 117 ASN A C 1
ATOM 955 O O . ASN A 1 117 ? -20.600 1.009 -5.290 1.00 88.38 117 ASN A O 1
ATOM 959 N N . THR A 1 118 ? -18.588 1.727 -5.948 1.00 89.12 118 THR A N 1
ATOM 960 C CA . THR A 1 118 ? -17.866 0.690 -5.198 1.00 89.12 118 THR A CA 1
ATOM 961 C C . THR A 1 118 ? -17.316 1.257 -3.898 1.00 89.12 118 THR A C 1
ATOM 963 O O . THR A 1 118 ? -16.666 2.300 -3.890 1.00 89.12 118 THR A O 1
ATOM 966 N N . HIS A 1 119 ? -17.536 0.546 -2.791 1.00 91.31 119 HIS A N 1
ATOM 967 C CA . HIS A 1 119 ? -16.948 0.903 -1.502 1.00 91.31 119 HIS A CA 1
ATOM 968 C C . HIS A 1 119 ? -15.414 0.944 -1.588 1.00 91.31 119 HIS A C 1
ATOM 970 O O . HIS A 1 119 ? -14.793 0.006 -2.094 1.00 91.31 119 HIS A O 1
ATOM 976 N N . GLU A 1 120 ? -14.810 2.000 -1.032 1.00 91.56 120 GLU A N 1
ATOM 977 C CA . GLU A 1 120 ? -13.354 2.224 -0.981 1.00 91.56 120 GLU A CA 1
ATOM 978 C C . GLU A 1 120 ? -12.592 0.978 -0.515 1.00 91.56 120 GLU A C 1
ATOM 980 O O . GLU A 1 120 ? -11.577 0.603 -1.100 1.00 91.56 120 GLU A O 1
ATOM 985 N N . HIS A 1 121 ? -13.130 0.308 0.504 1.00 89.88 121 HIS A N 1
ATOM 986 C CA . HIS A 1 121 ? -12.573 -0.913 1.059 1.00 89.88 121 HIS A CA 1
ATOM 987 C C . HIS A 1 121 ? -12.405 -2.022 0.005 1.00 89.88 121 HIS A C 1
ATOM 989 O O . HIS A 1 121 ? -11.317 -2.566 -0.164 1.00 89.88 121 HIS A O 1
ATOM 995 N N . LYS A 1 122 ? -13.463 -2.310 -0.767 1.00 92.62 122 LYS A N 1
ATOM 996 C CA . LYS A 1 122 ? -13.439 -3.354 -1.805 1.00 92.62 122 LYS A CA 1
ATOM 997 C C . LYS A 1 122 ? -12.475 -3.004 -2.939 1.00 92.62 122 LYS A C 1
ATOM 999 O O . LYS A 1 122 ? -11.805 -3.891 -3.464 1.00 92.62 122 LYS A O 1
ATOM 1004 N N . LEU A 1 123 ? -12.383 -1.717 -3.288 1.00 93.81 123 LEU A N 1
ATOM 1005 C CA . LEU A 1 123 ? -11.436 -1.243 -4.299 1.00 93.81 123 LEU A CA 1
ATOM 1006 C C . LEU A 1 123 ? -9.991 -1.502 -3.868 1.00 93.81 123 LEU A C 1
ATOM 1008 O O . LEU A 1 123 ? -9.216 -2.027 -4.661 1.00 93.81 123 LEU A O 1
ATOM 1012 N N . LYS A 1 124 ? -9.643 -1.182 -2.618 1.00 93.44 124 LYS A N 1
ATOM 1013 C CA . LYS A 1 124 ? -8.287 -1.377 -2.084 1.00 93.44 124 LYS A CA 1
ATOM 1014 C C . LYS A 1 124 ? -7.930 -2.844 -1.868 1.00 93.44 124 LYS A C 1
ATOM 1016 O O . LYS A 1 124 ? -6.805 -3.230 -2.157 1.00 93.44 124 LYS A O 1
ATOM 1021 N N . ALA A 1 125 ? -8.866 -3.635 -1.345 1.00 93.56 125 ALA A N 1
ATOM 1022 C CA . ALA A 1 125 ? -8.614 -5.028 -0.987 1.00 93.56 125 ALA A CA 1
ATOM 1023 C C . ALA A 1 125 ? -8.559 -5.956 -2.206 1.00 93.56 125 ALA A C 1
ATOM 1025 O O . ALA A 1 125 ? -7.729 -6.858 -2.244 1.00 93.56 125 ALA A O 1
ATOM 1026 N N . ASN A 1 126 ? -9.404 -5.716 -3.217 1.00 94.69 126 ASN A N 1
ATOM 1027 C CA . ASN A 1 126 ? -9.567 -6.655 -4.328 1.00 94.69 126 ASN A CA 1
ATOM 1028 C C . ASN A 1 126 ? -9.179 -6.032 -5.671 1.00 94.69 126 ASN A C 1
ATOM 1030 O O . ASN A 1 126 ? -8.341 -6.574 -6.387 1.00 94.69 126 ASN A O 1
ATOM 1034 N N . THR A 1 127 ? -9.784 -4.895 -6.030 1.00 95.38 127 THR A N 1
ATOM 1035 C CA . THR A 1 127 ? -9.655 -4.333 -7.385 1.00 95.38 127 THR A CA 1
ATOM 1036 C C . THR A 1 127 ? -8.243 -3.836 -7.681 1.00 95.38 127 THR A C 1
ATOM 1038 O O . THR A 1 127 ? -7.719 -4.101 -8.757 1.00 95.38 127 THR A O 1
ATOM 1041 N N . GLU A 1 128 ? -7.623 -3.126 -6.740 1.00 96.06 128 GLU A N 1
ATOM 1042 C CA . GLU A 1 128 ? -6.266 -2.597 -6.871 1.00 96.06 128 GLU A CA 1
ATOM 1043 C C . GLU A 1 128 ? -5.223 -3.722 -7.046 1.00 96.06 128 GLU A C 1
ATOM 1045 O O . GLU A 1 128 ? -4.556 -3.728 -8.083 1.00 96.06 128 GLU A O 1
ATOM 1050 N N . PRO A 1 129 ? -5.113 -4.713 -6.134 1.00 97.62 129 PRO A N 1
ATOM 1051 C CA . PRO A 1 129 ? -4.245 -5.879 -6.318 1.00 97.62 129 PRO A CA 1
ATOM 1052 C C . PRO A 1 129 ? -4.477 -6.615 -7.636 1.00 97.62 129 PRO A C 1
ATOM 1054 O O . PRO A 1 129 ? -3.522 -6.894 -8.360 1.00 97.62 129 PRO A O 1
ATOM 1057 N N . ALA A 1 130 ? -5.741 -6.894 -7.978 1.00 97.56 130 ALA A N 1
ATOM 1058 C CA . ALA A 1 130 ? -6.087 -7.618 -9.198 1.00 97.56 130 ALA A CA 1
ATOM 1059 C C . ALA A 1 130 ? -5.657 -6.860 -10.458 1.00 97.56 130 ALA A C 1
ATOM 1061 O O . ALA A 1 130 ? -5.097 -7.462 -11.372 1.00 97.56 130 ALA A O 1
ATOM 1062 N N . LEU A 1 131 ? -5.862 -5.540 -10.492 1.00 97.25 131 LEU A N 1
ATOM 1063 C CA . LEU A 1 131 ? -5.439 -4.699 -11.608 1.00 97.25 131 LEU A CA 1
ATOM 1064 C C . LEU A 1 131 ? -3.918 -4.724 -11.780 1.00 97.25 131 LEU A C 1
ATOM 1066 O O . LEU A 1 131 ? -3.429 -4.859 -12.897 1.00 97.25 131 LEU A O 1
ATOM 1070 N N . VAL A 1 132 ? -3.170 -4.613 -10.683 1.00 98.12 132 VAL A N 1
ATOM 1071 C CA . VAL A 1 132 ? -1.701 -4.630 -10.715 1.00 98.12 132 VAL A CA 1
ATOM 1072 C C . VAL A 1 132 ? -1.180 -5.977 -11.199 1.00 98.12 132 VAL A C 1
ATOM 1074 O O . VAL A 1 132 ? -0.311 -6.010 -12.067 1.00 98.12 132 VAL A O 1
ATOM 1077 N N . MET A 1 133 ? -1.731 -7.079 -10.683 1.00 98.25 133 MET A N 1
ATOM 1078 C CA . MET A 1 133 ? -1.360 -8.424 -11.128 1.00 98.25 133 MET A CA 1
ATOM 1079 C C . MET A 1 133 ? -1.679 -8.631 -12.609 1.00 98.25 133 MET A C 1
ATOM 1081 O O . MET A 1 133 ? -0.850 -9.173 -13.333 1.00 98.25 133 MET A O 1
ATOM 1085 N N . LEU A 1 134 ? -2.841 -8.164 -13.074 1.00 98.25 134 LEU A N 1
ATOM 1086 C CA . LEU A 1 134 ? -3.233 -8.263 -14.478 1.00 98.25 134 LEU A CA 1
ATOM 1087 C C . LEU A 1 134 ? -2.279 -7.475 -15.386 1.00 98.25 134 LEU A C 1
ATOM 1089 O O . LEU A 1 134 ? -1.825 -8.004 -16.395 1.00 98.25 134 LEU A O 1
ATOM 1093 N N . ILE A 1 135 ? -1.928 -6.241 -15.009 1.00 98.06 135 ILE A N 1
ATOM 1094 C CA . ILE A 1 135 ? -0.944 -5.432 -15.744 1.00 98.06 135 ILE A CA 1
ATOM 1095 C C . ILE A 1 135 ? 0.420 -6.132 -15.757 1.00 98.06 135 ILE A C 1
ATOM 1097 O O . ILE A 1 135 ? 1.045 -6.219 -16.809 1.00 98.06 135 ILE A O 1
ATOM 1101 N N . GLY A 1 136 ? 0.865 -6.665 -14.616 1.00 98.06 136 GLY A N 1
ATOM 1102 C CA . GLY A 1 136 ? 2.112 -7.424 -14.527 1.00 98.06 136 GLY A CA 1
ATOM 1103 C C . GLY A 1 136 ? 2.119 -8.647 -15.445 1.00 98.06 136 GLY A C 1
ATOM 1104 O O . GLY A 1 136 ? 3.074 -8.841 -16.192 1.00 98.06 136 GLY A O 1
ATOM 1105 N N . LEU A 1 137 ? 1.024 -9.412 -15.473 1.00 98.38 137 LEU A N 1
ATOM 1106 C CA . LEU A 1 137 ? 0.853 -10.572 -16.352 1.00 98.38 137 LEU A CA 1
ATOM 1107 C C . LEU A 1 137 ? 0.902 -10.186 -17.837 1.00 98.38 137 LEU A C 1
ATOM 1109 O O . LEU A 1 137 ? 1.557 -10.865 -18.622 1.00 98.38 137 LEU A O 1
ATOM 1113 N N . CYS A 1 138 ? 0.264 -9.078 -18.221 1.00 98.25 138 CYS A N 1
ATOM 1114 C CA . CYS A 1 138 ? 0.329 -8.563 -19.590 1.00 98.25 138 CYS A CA 1
ATOM 1115 C C . CYS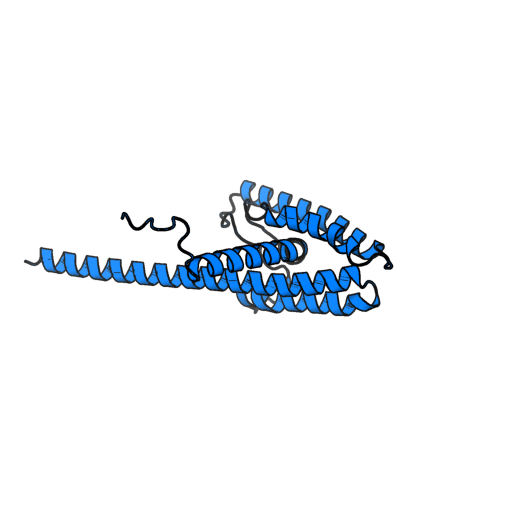 A 1 138 ? 1.723 -8.042 -19.976 1.00 98.25 138 CYS A C 1
ATOM 1117 O O . CYS A 1 138 ? 2.060 -8.050 -21.158 1.00 98.25 138 CYS A O 1
ATOM 1119 N N . LEU A 1 139 ? 2.526 -7.585 -19.008 1.00 97.56 139 LEU A N 1
ATOM 1120 C CA . LEU A 1 139 ? 3.874 -7.057 -19.240 1.00 97.56 139 LEU A CA 1
ATOM 1121 C C . LEU A 1 139 ? 4.974 -8.121 -19.208 1.00 97.56 139 LEU A C 1
ATOM 1123 O O . LEU A 1 139 ? 6.045 -7.862 -19.747 1.00 97.56 139 LEU A O 1
ATOM 1127 N N . LEU A 1 140 ? 4.725 -9.309 -18.645 1.00 97.19 140 LEU A N 1
ATOM 1128 C CA . LEU A 1 140 ? 5.686 -10.418 -18.644 1.00 97.19 140 LEU A CA 1
ATOM 1129 C C . LEU A 1 140 ? 6.315 -10.725 -20.020 1.00 97.19 140 LEU A C 1
ATOM 1131 O O . LEU A 1 140 ? 7.537 -10.836 -20.057 1.00 97.19 140 LEU A O 1
ATOM 1135 N N . PRO A 1 141 ? 5.569 -10.825 -21.142 1.00 97.25 141 PRO A N 1
ATOM 1136 C CA . PRO A 1 141 ? 6.176 -11.095 -22.451 1.00 97.25 141 PRO A CA 1
ATOM 1137 C C . PRO A 1 141 ? 6.979 -9.916 -23.026 1.00 97.25 141 PRO A C 1
ATOM 1139 O O . PRO A 1 141 ? 7.729 -10.111 -23.975 1.00 97.25 141 PRO A O 1
ATOM 1142 N N . LEU A 1 142 ? 6.804 -8.700 -22.496 1.00 96.75 142 LEU A N 1
ATOM 1143 C CA . LEU A 1 142 ? 7.560 -7.511 -22.910 1.00 96.75 142 LEU A CA 1
ATOM 1144 C C . LEU A 1 142 ? 8.810 -7.294 -22.051 1.00 96.75 142 LEU A C 1
ATOM 1146 O O . LEU A 1 142 ? 9.825 -6.824 -22.548 1.00 96.75 142 LEU A O 1
ATOM 1150 N N . SER A 1 143 ? 8.704 -7.553 -20.749 1.00 97.25 143 SER A N 1
ATOM 1151 C CA . SER A 1 143 ? 9.777 -7.380 -19.774 1.00 97.25 143 SER A CA 1
ATOM 1152 C C . SER A 1 143 ? 9.488 -8.256 -18.561 1.00 97.25 143 SER A C 1
ATOM 1154 O O . SER A 1 143 ? 8.699 -7.891 -17.678 1.00 97.25 143 SER A O 1
ATOM 1156 N N . ALA A 1 144 ? 10.152 -9.409 -18.500 1.00 97.19 144 ALA A N 1
ATOM 1157 C CA . ALA A 1 144 ? 10.032 -10.334 -17.379 1.00 97.19 144 ALA A CA 1
ATOM 1158 C C . ALA A 1 144 ? 10.353 -9.686 -16.009 1.00 97.19 144 ALA A C 1
ATOM 1160 O O . ALA A 1 144 ? 9.589 -9.920 -15.061 1.00 97.19 144 ALA A O 1
ATOM 1161 N N . PRO A 1 145 ? 11.373 -8.803 -15.867 1.00 97.69 145 PRO A N 1
ATOM 1162 C CA . PRO A 1 145 ? 11.665 -8.143 -14.594 1.00 97.69 145 PRO A CA 1
ATOM 1163 C C . PRO A 1 145 ? 10.512 -7.261 -14.104 1.00 97.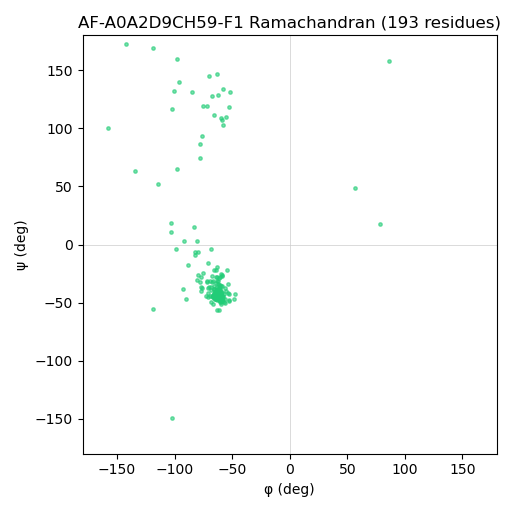69 145 PRO A C 1
ATOM 1165 O O . PRO A 1 145 ? 10.107 -7.355 -12.946 1.00 97.69 145 PRO A O 1
ATOM 1168 N N . LEU A 1 146 ? 9.950 -6.422 -14.983 1.00 97.75 146 LEU A N 1
ATOM 1169 C CA . LEU A 1 146 ? 8.862 -5.512 -14.621 1.00 97.75 146 LEU A CA 1
ATOM 1170 C C . LEU A 1 146 ? 7.554 -6.273 -14.369 1.00 97.75 146 LEU A C 1
ATOM 1172 O O . LEU A 1 146 ? 6.868 -6.007 -13.381 1.00 97.75 146 LEU A O 1
ATOM 1176 N N . GLY A 1 147 ? 7.213 -7.223 -15.243 1.00 97.81 147 GLY A N 1
ATOM 1177 C CA . GLY A 1 147 ? 5.997 -8.022 -15.114 1.00 97.81 147 GLY A CA 1
ATOM 1178 C C . GLY A 1 147 ? 5.974 -8.834 -13.817 1.00 97.81 147 GLY A C 1
ATOM 1179 O O . GLY A 1 147 ? 5.005 -8.761 -13.058 1.00 97.81 147 GLY A O 1
ATOM 1180 N N . SER A 1 148 ? 7.070 -9.540 -13.512 1.00 98.06 148 SER A N 1
ATOM 1181 C CA . SER A 1 148 ? 7.202 -10.327 -12.277 1.00 98.06 148 SER A CA 1
ATOM 1182 C C . SER A 1 148 ? 7.173 -9.449 -11.025 1.00 98.06 148 SER A C 1
ATOM 1184 O O . SER A 1 148 ? 6.474 -9.786 -10.068 1.00 98.06 148 SER A O 1
ATOM 1186 N N . TYR A 1 149 ? 7.851 -8.294 -11.050 1.00 98.19 149 TYR A N 1
ATOM 1187 C CA . TYR A 1 149 ? 7.825 -7.329 -9.951 1.00 98.19 149 TYR A CA 1
ATOM 1188 C C . TYR A 1 149 ? 6.394 -6.883 -9.638 1.00 98.19 149 TYR A C 1
ATOM 1190 O O . TYR A 1 149 ? 5.953 -6.964 -8.493 1.00 98.19 149 TYR A O 1
ATOM 1198 N N . LEU A 1 150 ? 5.632 -6.478 -10.662 1.00 98.31 150 LEU A N 1
ATOM 1199 C CA . LEU A 1 150 ? 4.251 -6.029 -10.487 1.00 98.31 150 LEU A CA 1
ATOM 1200 C C . LEU A 1 150 ? 3.339 -7.139 -9.960 1.00 98.31 150 LEU A C 1
ATOM 1202 O O . LEU A 1 150 ? 2.517 -6.869 -9.089 1.00 98.31 150 LEU A O 1
ATOM 1206 N N . ILE A 1 151 ? 3.492 -8.384 -10.416 1.00 98.50 151 ILE A N 1
ATOM 1207 C CA . ILE A 1 151 ? 2.707 -9.511 -9.887 1.00 98.50 151 ILE A CA 1
ATOM 1208 C C . ILE A 1 151 ? 2.967 -9.686 -8.385 1.00 98.50 151 ILE A C 1
ATOM 1210 O O . ILE A 1 151 ? 2.018 -9.730 -7.599 1.00 98.50 151 ILE A O 1
ATOM 1214 N N . VAL A 1 152 ? 4.237 -9.715 -7.968 1.00 98.25 152 VAL A N 1
ATOM 1215 C CA . VAL A 1 152 ? 4.611 -9.862 -6.551 1.00 98.25 152 VAL A CA 1
ATOM 1216 C C . VAL A 1 152 ? 4.133 -8.668 -5.724 1.00 98.25 152 VAL A C 1
ATOM 1218 O O . VAL A 1 152 ? 3.578 -8.853 -4.637 1.00 98.25 152 VAL A O 1
ATOM 1221 N N . SER A 1 153 ? 4.272 -7.444 -6.238 1.00 98.00 153 SER A N 1
ATOM 1222 C CA . SER A 1 153 ? 3.724 -6.240 -5.608 1.00 98.00 153 SER A CA 1
ATOM 1223 C C . SER A 1 153 ? 2.200 -6.287 -5.489 1.00 98.00 153 SER A C 1
ATOM 1225 O O . SER A 1 153 ? 1.665 -5.865 -4.468 1.00 98.00 153 SER A O 1
ATOM 1227 N N . GLY A 1 154 ? 1.493 -6.821 -6.488 1.00 98.25 154 GLY A N 1
ATOM 1228 C CA . GLY A 1 154 ? 0.040 -6.990 -6.475 1.00 98.25 154 GLY A CA 1
ATOM 1229 C C . GLY A 1 154 ? -0.422 -7.970 -5.396 1.00 98.25 154 GLY A C 1
ATOM 1230 O O . GLY A 1 154 ? -1.299 -7.632 -4.603 1.00 98.25 154 GLY A O 1
ATOM 1231 N N . ILE A 1 155 ? 0.223 -9.136 -5.286 1.00 98.19 155 ILE A N 1
ATOM 1232 C CA . ILE A 1 155 ? -0.032 -10.102 -4.201 1.00 98.19 155 ILE A CA 1
ATOM 1233 C C . ILE A 1 155 ? 0.229 -9.445 -2.841 1.00 98.19 155 ILE A C 1
ATOM 1235 O O . ILE A 1 155 ? -0.608 -9.497 -1.939 1.00 98.19 155 ILE A O 1
ATOM 1239 N N . SER A 1 156 ? 1.372 -8.772 -2.715 1.00 97.88 156 SER A N 1
ATOM 1240 C CA . SER A 1 156 ? 1.778 -8.091 -1.485 1.00 97.88 156 SER A CA 1
ATOM 1241 C C . SER A 1 156 ? 0.788 -6.998 -1.077 1.00 97.88 156 SER A C 1
ATOM 1243 O O . SER A 1 156 ? 0.455 -6.870 0.101 1.00 97.88 156 SER A O 1
ATOM 1245 N N . LEU A 1 157 ? 0.256 -6.248 -2.047 1.00 96.88 157 LEU A N 1
ATOM 1246 C CA . LEU A 1 157 ? -0.775 -5.238 -1.827 1.00 96.88 157 LEU A CA 1
ATOM 1247 C C . LEU A 1 157 ? -2.064 -5.860 -1.273 1.00 96.88 157 LEU A C 1
ATOM 1249 O O . LEU A 1 157 ? -2.652 -5.301 -0.348 1.00 96.88 157 LEU A O 1
ATOM 1253 N N . GLY A 1 158 ? -2.471 -7.024 -1.790 1.00 97.00 158 GLY A N 1
ATOM 1254 C CA . GLY A 1 158 ? -3.619 -7.776 -1.276 1.00 97.00 158 GLY A CA 1
ATOM 1255 C C . GLY A 1 158 ? -3.421 -8.233 0.171 1.00 97.00 158 GLY A C 1
ATOM 1256 O O . GLY A 1 158 ? -4.296 -8.018 1.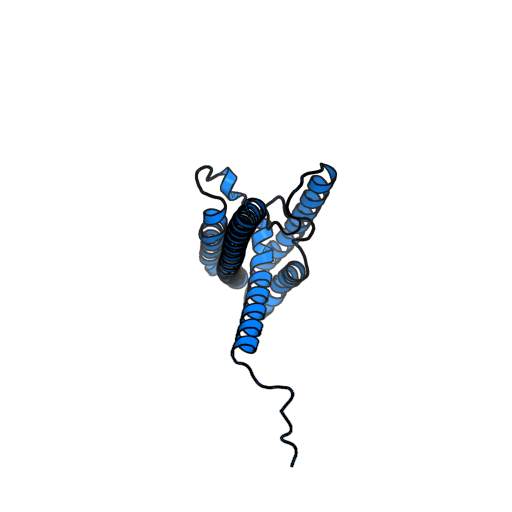010 1.00 97.00 158 GLY A O 1
ATOM 1257 N N . VAL A 1 159 ? -2.241 -8.777 0.496 1.00 96.75 159 VAL A N 1
ATOM 1258 C CA . VAL A 1 159 ? -1.887 -9.179 1.871 1.00 96.75 159 VAL A CA 1
ATOM 1259 C C . VAL A 1 159 ? -1.943 -7.983 2.823 1.00 96.75 159 VAL A C 1
ATOM 1261 O O . VAL A 1 159 ? -2.588 -8.051 3.869 1.00 96.75 159 VAL A O 1
ATOM 1264 N N . VAL A 1 160 ? -1.312 -6.864 2.454 1.00 95.75 160 VAL A N 1
ATOM 1265 C CA . VAL A 1 160 ? -1.303 -5.642 3.274 1.00 95.75 160 VAL A CA 1
ATOM 1266 C C . VAL A 1 160 ? -2.719 -5.104 3.473 1.00 95.75 160 VAL A C 1
ATOM 1268 O O . VAL A 1 160 ? -3.076 -4.738 4.593 1.00 95.75 160 VAL A O 1
ATOM 1271 N N . ALA A 1 161 ? -3.544 -5.080 2.423 1.00 94.88 161 ALA A N 1
ATOM 1272 C CA . ALA A 1 161 ? -4.927 -4.630 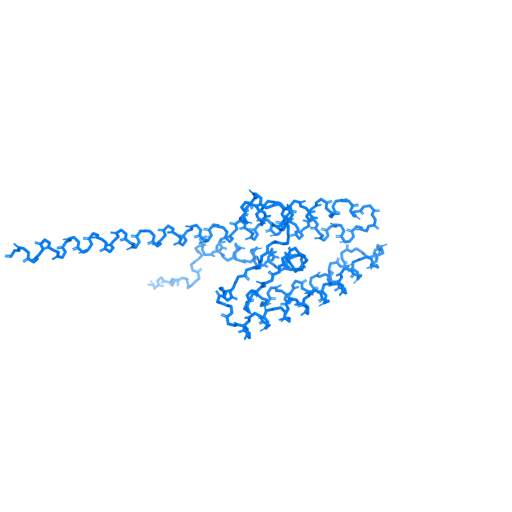2.525 1.00 94.88 161 ALA A CA 1
ATOM 1273 C C . ALA A 1 161 ? -5.748 -5.510 3.483 1.00 94.88 161 ALA A C 1
ATOM 1275 O O . ALA A 1 161 ? -6.421 -4.968 4.360 1.00 94.88 161 ALA A O 1
ATOM 1276 N N . GLY A 1 162 ? -5.625 -6.838 3.388 1.00 94.94 162 GLY A N 1
ATOM 1277 C CA . GLY A 1 162 ? -6.310 -7.772 4.286 1.00 94.94 162 GLY A CA 1
ATOM 1278 C C . GLY A 1 162 ? -5.866 -7.642 5.748 1.00 94.94 162 GLY A C 1
ATOM 1279 O O . GLY A 1 162 ? -6.692 -7.675 6.660 1.00 94.94 162 GLY A O 1
ATOM 1280 N N . VAL A 1 163 ? -4.572 -7.418 5.997 1.00 94.62 163 VAL A N 1
ATOM 1281 C CA . VAL A 1 163 ? -4.055 -7.179 7.357 1.00 94.62 163 VAL A CA 1
ATOM 1282 C C . VAL A 1 163 ? -4.580 -5.861 7.923 1.00 94.62 163 VAL A C 1
ATOM 1284 O O . VAL A 1 163 ? -5.004 -5.816 9.078 1.00 94.62 163 VAL A O 1
ATOM 1287 N N . ILE A 1 164 ? -4.593 -4.791 7.122 1.00 92.19 164 ILE A N 1
ATOM 1288 C CA . ILE A 1 164 ? -5.142 -3.495 7.541 1.00 92.19 164 ILE A CA 1
ATOM 1289 C C . ILE A 1 164 ? -6.633 -3.626 7.873 1.00 92.19 164 ILE A C 1
ATOM 1291 O O . ILE A 1 164 ? -7.052 -3.126 8.918 1.00 92.19 164 ILE A O 1
ATOM 1295 N N . GLU A 1 165 ? -7.413 -4.309 7.032 1.00 92.31 165 GLU A N 1
ATOM 1296 C CA . GLU A 1 165 ? -8.834 -4.575 7.280 1.00 92.31 165 GLU A CA 1
ATOM 1297 C C . GLU A 1 165 ? -9.034 -5.352 8.585 1.00 92.31 165 GLU A C 1
ATOM 1299 O O . GLU A 1 165 ? -9.821 -4.936 9.434 1.00 92.31 165 GLU A O 1
ATOM 1304 N N . SER A 1 166 ? -8.281 -6.436 8.783 1.00 92.75 166 SER A N 1
ATOM 1305 C CA . SER A 1 166 ? -8.350 -7.257 9.996 1.00 92.75 166 SER A CA 1
ATOM 1306 C C . SER A 1 166 ? -8.062 -6.436 11.258 1.00 92.75 166 SER A C 1
ATOM 1308 O O . SER A 1 166 ? -8.832 -6.464 12.221 1.00 92.75 166 SER A O 1
ATOM 1310 N N . VAL A 1 167 ? -7.011 -5.608 11.238 1.00 92.19 167 VAL A N 1
ATOM 1311 C CA . VAL A 1 167 ? -6.666 -4.722 12.361 1.00 92.19 167 VAL A CA 1
ATOM 1312 C C . VAL A 1 167 ? -7.748 -3.670 12.606 1.00 92.19 167 VAL A C 1
ATOM 1314 O O . VAL A 1 167 ? -8.074 -3.385 13.759 1.00 92.19 167 VAL A O 1
ATOM 1317 N N . GLN A 1 168 ? -8.306 -3.073 11.551 1.00 91.00 168 GLN A N 1
ATOM 1318 C CA . GLN A 1 168 ? -9.387 -2.094 11.682 1.00 91.00 168 GLN A CA 1
ATOM 1319 C C . GLN A 1 168 ? -10.643 -2.731 12.271 1.00 91.00 168 GLN A C 1
ATOM 1321 O O . GLN A 1 168 ? -11.194 -2.196 13.230 1.00 91.00 168 GLN A O 1
ATOM 1326 N N . ARG A 1 169 ? -11.039 -3.901 11.763 1.00 93.69 169 ARG A N 1
ATOM 1327 C CA . ARG A 1 169 ? -12.182 -4.664 12.264 1.00 93.69 169 ARG A CA 1
ATOM 1328 C C . ARG A 1 169 ? -12.015 -5.016 13.740 1.00 93.69 169 ARG A C 1
ATOM 1330 O O . ARG A 1 169 ? -12.928 -4.760 14.518 1.00 93.69 169 ARG A O 1
ATOM 1337 N N . ASN A 1 170 ? -10.848 -5.523 14.136 1.00 94.38 170 ASN A N 1
ATOM 1338 C CA . ASN A 1 170 ? -10.568 -5.852 15.535 1.00 94.38 170 ASN A CA 1
ATOM 1339 C C . ASN A 1 170 ? -10.647 -4.615 16.437 1.00 94.38 170 ASN A C 1
ATOM 1341 O O . ASN A 1 170 ? -11.250 -4.679 17.501 1.00 94.38 170 ASN A O 1
ATOM 1345 N N . ARG A 1 171 ? -10.124 -3.463 15.996 1.00 93.19 171 ARG A N 1
ATOM 1346 C CA . ARG A 1 171 ? -10.248 -2.204 16.752 1.00 93.19 171 ARG A CA 1
ATOM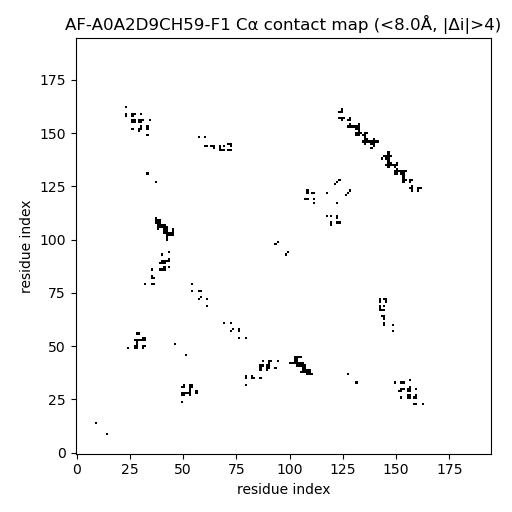 1347 C C . ARG A 1 171 ? -11.696 -1.751 16.903 1.00 93.19 171 ARG A C 1
ATOM 1349 O O . ARG A 1 171 ? -12.062 -1.293 17.978 1.00 93.19 171 ARG A O 1
ATOM 1356 N N . THR A 1 172 ? -12.506 -1.864 15.851 1.00 94.94 172 THR A N 1
ATOM 1357 C CA . THR A 1 172 ? -13.933 -1.522 15.915 1.00 94.94 172 THR A CA 1
ATOM 1358 C C . THR A 1 172 ? -14.674 -2.412 16.908 1.00 94.94 172 THR A C 1
ATOM 1360 O O . THR A 1 172 ? -15.471 -1.895 17.685 1.00 94.94 172 THR A O 1
ATOM 1363 N N . LEU A 1 173 ? -14.379 -3.715 16.929 1.00 96.06 173 LEU A N 1
ATOM 1364 C CA . LEU A 1 173 ? -14.949 -4.641 17.912 1.00 96.06 173 LEU A CA 1
ATOM 1365 C C . LEU A 1 173 ? -14.527 -4.268 19.339 1.00 96.06 173 LEU A C 1
ATOM 1367 O O . LEU A 1 173 ? -15.390 -4.075 20.184 1.00 96.06 173 LEU A O 1
ATOM 1371 N N . SER A 1 174 ? -13.238 -4.016 19.584 1.00 96.94 174 SER A N 1
ATOM 1372 C CA . SER A 1 174 ? -12.770 -3.596 20.914 1.00 96.94 174 SER A CA 1
ATOM 1373 C C . SER A 1 174 ? -13.391 -2.276 21.390 1.00 96.94 174 SER A C 1
ATOM 1375 O O . SER A 1 174 ? -13.639 -2.107 22.579 1.00 96.94 174 SER A O 1
ATOM 1377 N N . MET A 1 175 ? -13.652 -1.326 20.483 1.00 97.31 175 MET A N 1
ATOM 1378 C CA . MET A 1 175 ? -14.367 -0.087 20.825 1.00 97.31 175 MET A CA 1
ATOM 1379 C C . MET A 1 175 ? -15.834 -0.347 21.179 1.00 97.31 175 MET A C 1
ATOM 1381 O O . MET A 1 175 ? -16.372 0.327 22.055 1.00 97.31 175 MET A O 1
ATOM 1385 N N . HIS A 1 176 ? -16.478 -1.301 20.503 1.00 97.25 176 HIS A N 1
ATOM 1386 C CA . HIS A 1 176 ? -17.850 -1.698 20.800 1.00 97.25 176 HIS A CA 1
ATOM 1387 C C . HIS A 1 176 ? -17.956 -2.376 22.171 1.00 97.25 176 HIS A C 1
ATOM 1389 O O . HIS A 1 176 ? -18.814 -1.997 22.964 1.00 97.25 176 HIS A O 1
ATOM 1395 N N . ASP A 1 177 ? -17.040 -3.293 22.482 1.00 98.31 177 ASP A N 1
ATOM 1396 C CA . ASP A 1 177 ? -16.998 -3.983 23.775 1.00 98.31 177 ASP A CA 1
ATOM 1397 C C . ASP A 1 177 ? -16.751 -2.992 24.921 1.00 98.31 177 ASP A C 1
ATOM 1399 O O . ASP A 1 177 ? -17.500 -2.965 25.896 1.00 98.31 177 ASP A O 1
ATOM 1403 N N . ALA A 1 178 ? -15.781 -2.083 24.759 1.00 97.75 178 ALA A N 1
ATOM 1404 C CA . ALA A 1 178 ? -15.510 -1.035 25.743 1.00 97.75 178 ALA A CA 1
ATOM 1405 C C . ALA A 1 178 ? -16.727 -0.121 25.981 1.00 97.75 178 ALA A C 1
ATOM 1407 O O . ALA A 1 178 ? -16.972 0.327 27.101 1.00 97.75 178 ALA A O 1
ATOM 1408 N N . TRP A 1 179 ? -17.508 0.159 24.936 1.00 98.44 179 TRP A N 1
ATOM 1409 C CA . TRP A 1 179 ? -18.741 0.935 25.058 1.00 98.44 179 TRP A CA 1
ATOM 1410 C C . TRP A 1 179 ? -19.831 0.178 25.831 1.00 98.44 179 TRP A C 1
ATOM 1412 O O . TRP A 1 179 ? -20.514 0.785 26.657 1.00 98.44 179 TRP A O 1
ATOM 1422 N N . LEU A 1 180 ? -19.974 -1.135 25.620 1.00 98.25 180 LEU A N 1
ATOM 1423 C CA . LEU A 1 180 ? -20.900 -1.975 26.391 1.00 98.25 180 LEU A CA 1
ATOM 1424 C C . LEU A 1 180 ? -20.500 -2.045 27.871 1.00 98.25 180 LEU A C 1
ATOM 1426 O O . LEU A 1 180 ? -21.353 -1.889 28.744 1.00 98.25 180 LEU A O 1
ATOM 1430 N N . GLU A 1 181 ? -19.208 -2.204 28.161 1.00 98.19 181 GLU A N 1
ATOM 1431 C CA . GLU A 1 181 ? -18.686 -2.207 29.533 1.00 98.19 181 GLU A CA 1
ATOM 1432 C C . GLU A 1 181 ? -18.966 -0.883 30.255 1.00 98.19 181 GLU A C 1
ATOM 1434 O O . GLU A 1 181 ? -19.389 -0.882 31.412 1.00 98.19 181 GLU A O 1
ATOM 1439 N N . GLN A 1 182 ? -18.799 0.253 29.568 1.00 98.06 182 GLN A N 1
ATOM 1440 C CA . GLN A 1 182 ? -19.132 1.569 30.123 1.00 98.06 182 GLN A CA 1
ATOM 1441 C C . GLN A 1 182 ? -20.622 1.699 30.460 1.00 98.06 182 GLN A C 1
ATOM 1443 O O . GLN A 1 182 ? -20.971 2.304 31.476 1.00 98.06 182 GLN A O 1
ATOM 1448 N N . GLN A 1 183 ? -21.510 1.125 29.643 1.00 98.06 183 GLN A N 1
ATOM 1449 C CA . GLN A 1 183 ? -22.946 1.133 29.927 1.00 98.06 183 GLN A CA 1
ATOM 1450 C C . GLN A 1 183 ? -23.317 0.264 31.120 1.00 98.06 183 GLN A C 1
ATOM 1452 O O . GLN A 1 183 ? -24.099 0.709 31.961 1.00 98.06 183 GLN A O 1
ATOM 1457 N N . ASP A 1 184 ? -22.753 -0.940 31.210 1.00 98.38 184 ASP A N 1
ATOM 1458 C CA . ASP A 1 184 ? -22.993 -1.841 32.338 1.00 98.38 184 ASP A CA 1
ATOM 1459 C C . ASP A 1 184 ? -22.508 -1.210 33.651 1.00 98.38 184 ASP A C 1
ATOM 1461 O O . ASP A 1 184 ? -23.243 -1.157 34.637 1.00 98.38 184 ASP A O 1
ATOM 1465 N N . GLN A 1 185 ? -21.310 -0.615 33.650 1.00 98.06 185 GLN A N 1
ATOM 1466 C CA . GLN A 1 185 ? -20.781 0.108 34.811 1.00 98.06 185 GLN A CA 1
ATOM 1467 C C . GLN A 1 185 ? -21.669 1.295 35.212 1.00 98.06 185 GLN A C 1
ATOM 1469 O O . GLN A 1 185 ? -21.945 1.485 36.397 1.00 98.06 185 GLN A O 1
ATOM 1474 N N . ALA A 1 186 ? -22.167 2.068 34.242 1.00 98.25 186 ALA A N 1
ATOM 1475 C CA . ALA A 1 186 ? -23.078 3.181 34.506 1.00 98.25 186 ALA A CA 1
ATOM 1476 C C . ALA A 1 186 ? -24.458 2.722 35.016 1.00 98.25 186 ALA A C 1
ATOM 1478 O O . ALA A 1 186 ? -25.095 3.431 35.796 1.00 98.25 186 ALA A O 1
ATOM 1479 N N . ALA A 1 187 ? -24.945 1.554 34.589 1.00 97.88 187 ALA A N 1
ATOM 1480 C CA . ALA A 1 187 ? -26.165 0.953 35.125 1.00 97.88 187 ALA A CA 1
ATOM 1481 C C . ALA A 1 187 ? -25.975 0.544 36.593 1.00 97.88 187 ALA A C 1
ATOM 1483 O O . ALA A 1 187 ? -26.719 1.011 37.450 1.00 97.88 187 ALA A O 1
ATOM 1484 N N . ARG A 1 188 ? -24.905 -0.200 36.902 1.00 97.19 188 ARG A N 1
ATOM 1485 C CA . ARG A 1 188 ? -24.582 -0.612 38.280 1.00 97.19 188 ARG A CA 1
ATOM 1486 C C . ARG A 1 188 ? -24.380 0.572 39.223 1.00 97.19 188 ARG A C 1
ATOM 1488 O O . ARG A 1 188 ? -24.743 0.493 40.390 1.00 97.19 188 ARG A O 1
ATOM 1495 N N . PHE A 1 189 ? -23.794 1.666 38.735 1.00 97.75 189 PHE A N 1
ATOM 1496 C CA . PHE A 1 189 ? -23.606 2.872 39.540 1.00 97.75 189 PHE A CA 1
ATOM 1497 C C . PHE A 1 189 ? -24.938 3.537 39.918 1.00 97.75 189 PHE A C 1
ATOM 1499 O O . PHE A 1 189 ? -25.080 3.990 41.050 1.00 97.75 189 PHE A O 1
ATOM 1506 N N . ARG A 1 190 ? -25.923 3.552 39.009 1.00 97.44 190 ARG A N 1
ATOM 1507 C CA . ARG A 1 190 ? -27.275 4.063 39.298 1.00 97.44 190 ARG A CA 1
ATOM 1508 C C . ARG A 1 190 ? -27.992 3.201 40.336 1.00 97.44 190 ARG A C 1
ATOM 1510 O O . ARG A 1 190 ? -28.487 3.743 41.315 1.00 97.44 190 ARG A O 1
ATOM 1517 N N . ASP A 1 191 ? -27.917 1.878 40.203 1.00 97.62 191 ASP A N 1
ATOM 1518 C CA . ASP A 1 191 ? -28.512 0.945 41.173 1.00 97.62 191 ASP A CA 1
ATOM 1519 C C . ASP A 1 191 ? -27.937 1.100 42.594 1.00 97.62 191 ASP A C 1
ATOM 1521 O O . ASP A 1 191 ? -28.604 0.781 43.579 1.00 97.62 191 ASP A O 1
ATOM 1525 N N . LEU A 1 192 ? -26.687 1.563 42.718 1.00 96.44 192 LEU A N 1
ATOM 1526 C CA . LEU A 1 192 ? -26.061 1.859 44.008 1.00 96.44 192 LEU A CA 1
ATOM 1527 C C . LEU A 1 192 ? -26.494 3.207 44.598 1.00 96.44 192 LEU A C 1
ATOM 1529 O O . LEU A 1 192 ? -26.433 3.349 45.813 1.00 96.44 192 LEU A O 1
ATOM 1533 N N . GLN A 1 193 ? -26.895 4.184 43.779 1.00 94.44 193 GLN A N 1
ATOM 1534 C CA . GLN A 1 193 ? -27.394 5.482 44.257 1.00 94.44 193 GLN A CA 1
ATOM 1535 C C . GLN A 1 193 ? -28.830 5.404 44.780 1.00 94.44 193 GLN A C 1
ATOM 1537 O O . GLN A 1 193 ? -29.200 6.186 45.651 1.00 94.44 193 GLN A O 1
ATOM 1542 N N . ASP A 1 194 ? -29.616 4.461 44.263 1.00 91.38 194 ASP A N 1
ATOM 1543 C CA . ASP A 1 194 ? -31.007 4.247 44.670 1.00 91.38 194 ASP A CA 1
ATOM 1544 C C . ASP A 1 194 ? -31.140 3.436 45.982 1.00 91.38 194 ASP A C 1
ATOM 1546 O O . ASP A 1 194 ? -32.255 3.127 46.410 1.00 91.38 194 ASP A O 1
ATOM 1550 N N . ARG A 1 195 ? -30.017 3.078 46.625 1.00 76.88 195 ARG A N 1
ATOM 1551 C CA . ARG A 1 195 ? -29.949 2.379 47.920 1.00 76.88 195 ARG A CA 1
ATOM 1552 C C . ARG A 1 195 ? -29.512 3.310 49.042 1.00 76.88 195 ARG A C 1
ATOM 1554 O O . ARG A 1 195 ? -30.098 3.178 50.139 1.00 76.88 195 ARG A O 1
#

Radius of gyration: 22.51 Å; Cα contacts (8 Å, |Δi|>4): 192; chains: 1; bounding box: 52×51×71 Å

Foldseek 3Di:
DDPPPDPCPDDVVVVVVVVVVVLLLVLLLLQLLLLLVFFAQFAQQQPDPSNVSSLVVLVVLVVVPVPWDCVVSVVSSVVSVVSVVVRNVRNVVCVVVVPPDDNNHSGFGPCCVVVVPDDSLCCQQPVSLVVQLVVLVVCCVVTVSSSVSSNSNSVSSNVNSVVVVVVVVVVVVVVVVVVVVVVVVVVVVVVVVVD

Secondary structure (DSSP, 8-state):
------TT---HHHHHHHHHHHHHHHHHHHHHHHHHHHEES--TTTSSHHHHHHHHHHHHHHTT-TTS--HHHHHHHHHHHHHHHHHHHHHHHHHHTT----TT---EEGGGGT-TTS-HHHIIIIIHHHHHHHHHHHHTTT-HHHHHHHHHHHHHHHHHHHHHHHHHHHHHHHHHHHHHHHHHHHHHHHHHHT-

Mean predicted aligned error: 5.39 Å

Sequence (195 aa):
MREQSDPNGWTPIEDAQKAASILVLAAQVMAAPVEVFLRTRFGRRYFGVPAFLGFLSVPMWMLFWPEEDFTPIFIFWVLLIVMQLRARIESIAMVARGDLVHTRYNGWPRLARILKNTHEHKLKANTEPALVMLIGLCLLPLSAPLGSYLIVSGISLGVVAGVIESVQRNRTLSMHDAWLEQQDQAARFRDLQDR

pLDDT: mean 92.18, std 9.4, range [45.81, 98.5]